Protein AF-A0A7C0U6H6-F1 (afdb_monomer_lite)

pLDDT: mean 88.51, std 12.29, range [36.25, 98.19]

Sequence (210 aa):
VDDDCLLIKGPEYARESPFLRAVMDRGGLKSYQAVFHVRRATKGTVSFANTHPFVREMWGMSWAFVHHGNVDWPTESLRGPFQPVGETDTERVFCWILNGLWRIFGDRAPPWKDITVQVWELVRCLWRESKKLNFVLCSPSLLLAFYGGHESMFYCHWVFEGASALLISSTPLLLTSQWAPFRPGELKIVMRGAIQGNLWSTSCQRGHLE

Structure (mmCIF, N/CA/C/O backbone):
data_AF-A0A7C0U6H6-F1
#
_entry.id   AF-A0A7C0U6H6-F1
#
loop_
_atom_site.group_PDB
_atom_site.id
_atom_site.type_symbol
_atom_site.label_atom_id
_atom_site.label_alt_id
_atom_site.label_comp_id
_atom_site.label_asym_id
_atom_site.label_entity_id
_atom_site.label_seq_id
_atom_site.pdbx_PDB_ins_code
_atom_site.Cartn_x
_atom_site.Cartn_y
_atom_site.Cartn_z
_atom_site.occupancy
_atom_site.B_iso_or_equiv
_atom_site.auth_seq_id
_atom_site.auth_comp_id
_atom_site.auth_asym_id
_atom_site.auth_atom_id
_atom_site.pdbx_PDB_model_num
ATOM 1 N N . VAL A 1 1 ? -14.642 -12.907 9.358 1.00 55.47 1 VAL A N 1
ATOM 2 C CA . VAL A 1 1 ? -14.176 -12.050 8.246 1.00 55.47 1 VAL A CA 1
ATOM 3 C C . VAL A 1 1 ? -12.970 -12.764 7.682 1.00 55.47 1 VAL A C 1
ATOM 5 O O . VAL A 1 1 ? -12.231 -13.320 8.480 1.00 55.47 1 VAL A O 1
ATOM 8 N N . ASP A 1 2 ? -12.883 -12.896 6.365 1.00 66.62 2 ASP A N 1
ATOM 9 C CA . ASP A 1 2 ? -11.719 -13.499 5.716 1.00 66.62 2 ASP A CA 1
ATOM 10 C C . ASP A 1 2 ? -10.558 -12.496 5.797 1.00 66.62 2 ASP A C 1
ATOM 12 O O . ASP A 1 2 ? -10.752 -11.326 5.459 1.00 66.62 2 ASP A O 1
ATOM 16 N N . ASP A 1 3 ? -9.413 -12.931 6.321 1.00 76.50 3 ASP A N 1
ATOM 17 C CA . ASP A 1 3 ? -8.207 -12.105 6.480 1.00 76.50 3 ASP A CA 1
ATOM 18 C C . ASP A 1 3 ? -7.259 -12.238 5.273 1.00 76.50 3 ASP A C 1
ATOM 20 O O . ASP A 1 3 ? -6.143 -11.702 5.277 1.00 76.50 3 ASP A O 1
ATOM 24 N N . ASP A 1 4 ? -7.701 -12.945 4.230 1.00 84.75 4 ASP A N 1
ATOM 25 C CA . ASP A 1 4 ? -6.960 -13.100 2.991 1.00 84.75 4 ASP A CA 1
ATOM 26 C C . ASP A 1 4 ? -7.301 -12.020 1.944 1.00 84.75 4 ASP A C 1
ATOM 28 O O . ASP A 1 4 ? -8.277 -11.268 2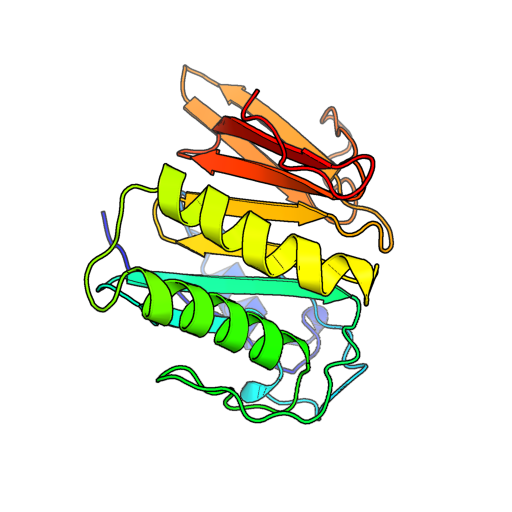.039 1.00 84.75 4 ASP A O 1
ATOM 32 N N . CYS A 1 5 ? -6.450 -11.909 0.925 1.00 90.81 5 CYS A N 1
ATOM 33 C CA . CYS A 1 5 ? -6.520 -10.896 -0.115 1.00 90.81 5 CYS A CA 1
ATOM 34 C C . CYS A 1 5 ? -6.759 -11.536 -1.485 1.00 90.81 5 CYS A C 1
ATOM 36 O O . CYS A 1 5 ? -5.918 -12.261 -2.016 1.00 90.81 5 CYS A O 1
ATOM 38 N N . LEU A 1 6 ? -7.878 -11.182 -2.121 1.00 91.94 6 LEU A N 1
ATOM 39 C CA . LEU A 1 6 ? -8.091 -11.495 -3.531 1.00 91.94 6 LEU A CA 1
ATOM 40 C C . LEU A 1 6 ? -7.182 -10.617 -4.407 1.00 91.94 6 LEU A C 1
ATOM 42 O O . LEU A 1 6 ? -7.467 -9.439 -4.632 1.00 91.94 6 LEU A O 1
ATOM 46 N N . LEU A 1 7 ? -6.110 -11.205 -4.941 1.00 93.31 7 LEU A N 1
ATOM 47 C CA . LEU A 1 7 ? -5.199 -10.541 -5.871 1.00 93.31 7 LEU A CA 1
ATOM 48 C C . LEU A 1 7 ? -5.615 -10.775 -7.328 1.00 93.31 7 LEU A C 1
ATOM 50 O O . LEU A 1 7 ? -5.522 -11.884 -7.849 1.00 93.31 7 LEU A O 1
ATOM 54 N N . ILE A 1 8 ? -5.996 -9.696 -8.011 1.00 92.25 8 ILE A N 1
ATOM 55 C CA . ILE A 1 8 ? -6.285 -9.677 -9.449 1.00 92.25 8 ILE A CA 1
ATOM 56 C C . ILE A 1 8 ? -5.302 -8.708 -10.102 1.00 92.25 8 ILE A C 1
ATOM 58 O O . ILE A 1 8 ? -5.317 -7.515 -9.804 1.00 92.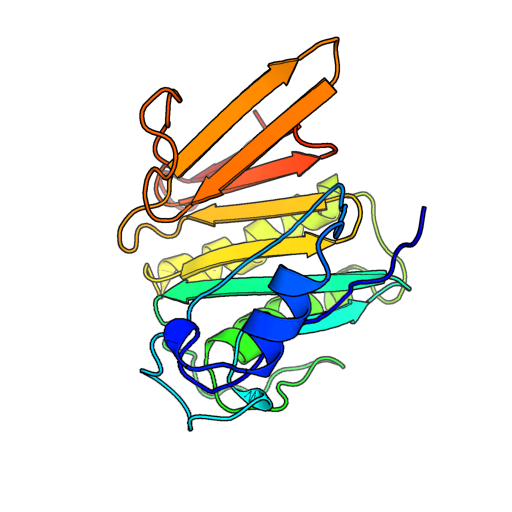25 8 ILE A O 1
ATOM 62 N N . LYS A 1 9 ? -4.433 -9.212 -10.982 1.00 93.06 9 LYS A N 1
ATOM 63 C CA . LYS A 1 9 ? -3.486 -8.385 -11.739 1.00 93.06 9 LYS A CA 1
ATOM 64 C C . LYS A 1 9 ? -3.131 -9.012 -13.081 1.00 93.06 9 LYS A C 1
ATOM 66 O O . LYS A 1 9 ? -3.180 -10.230 -13.214 1.00 93.06 9 LYS A O 1
ATOM 71 N N . GLY A 1 10 ? -2.724 -8.177 -14.030 1.00 92.75 10 GLY A N 1
ATOM 72 C CA . GLY A 1 10 ? -2.255 -8.574 -15.357 1.00 92.75 10 GLY A CA 1
ATOM 73 C C . GLY A 1 10 ? -1.317 -7.505 -15.929 1.00 92.75 10 GLY A C 1
ATOM 74 O O . GLY A 1 10 ? -1.532 -6.322 -15.652 1.00 92.75 10 GLY A O 1
ATOM 75 N N . PRO A 1 11 ? -0.238 -7.885 -16.637 1.00 92.81 11 PRO A N 1
ATOM 76 C CA . PRO A 1 11 ? 0.728 -6.937 -17.194 1.00 92.81 11 PRO A CA 1
ATOM 77 C C . PRO A 1 11 ? 0.224 -6.192 -18.440 1.00 92.81 11 PRO A C 1
ATOM 79 O O . PRO A 1 11 ? 0.863 -5.234 -18.876 1.00 92.81 11 PRO A O 1
ATOM 82 N N . GLU A 1 12 ? -0.879 -6.642 -19.034 1.00 93.12 12 GLU A N 1
ATOM 83 C CA . GLU A 1 12 ? -1.501 -6.033 -20.201 1.00 93.12 12 GLU A CA 1
ATOM 84 C C . GLU A 1 12 ? -2.169 -4.682 -19.890 1.00 93.12 12 GLU A C 1
ATOM 86 O O . GLU A 1 12 ? -2.449 -4.329 -18.741 1.00 93.12 12 GLU A O 1
ATOM 91 N N . TYR A 1 13 ? -2.468 -3.905 -20.933 1.00 92.38 13 TYR A N 1
ATOM 92 C CA . TYR A 1 13 ? -3.243 -2.680 -20.768 1.00 92.38 13 TYR A CA 1
ATOM 93 C C . TYR A 1 13 ? -4.646 -2.998 -20.247 1.00 92.38 13 TYR A C 1
ATOM 95 O O . TYR A 1 13 ? -5.363 -3.806 -20.831 1.00 92.38 13 TYR A O 1
ATOM 103 N N . ALA A 1 14 ? -5.085 -2.289 -19.203 1.00 91.81 14 ALA A N 1
ATOM 104 C CA . ALA A 1 14 ? -6.390 -2.515 -18.576 1.00 91.81 14 ALA A CA 1
ATOM 105 C C . ALA A 1 14 ? -7.561 -2.488 -19.580 1.00 91.81 14 ALA A C 1
ATOM 107 O O . ALA A 1 14 ? -8.457 -3.322 -19.505 1.00 91.81 14 ALA A O 1
ATOM 108 N N . ARG A 1 15 ? -7.527 -1.574 -20.563 1.00 92.50 15 ARG A N 1
ATOM 109 C CA . ARG A 1 15 ? -8.572 -1.441 -21.597 1.00 92.50 15 ARG A CA 1
ATOM 110 C C . ARG A 1 15 ? -8.630 -2.623 -22.580 1.00 92.50 15 ARG A C 1
ATOM 112 O O . ARG A 1 15 ? -9.621 -2.777 -23.282 1.00 92.50 15 ARG A O 1
ATOM 119 N N . GLU A 1 16 ? -7.560 -3.411 -22.656 1.00 93.69 16 GLU A N 1
ATOM 120 C CA . GLU A 1 16 ? -7.394 -4.540 -23.581 1.00 93.69 16 GLU A CA 1
ATOM 121 C C . GLU A 1 16 ? -7.405 -5.880 -22.833 1.00 93.69 16 GLU A C 1
ATOM 123 O O . GLU A 1 16 ? -7.308 -6.924 -23.466 1.00 93.69 16 GLU A O 1
ATOM 128 N N . SER A 1 17 ? -7.541 -5.872 -21.500 1.00 93.69 17 SER A N 1
ATOM 129 C CA . SER A 1 17 ? -7.493 -7.079 -20.675 1.00 93.69 17 SER A CA 1
ATOM 130 C C . SER A 1 17 ? -8.812 -7.858 -20.748 1.00 93.69 17 SER A C 1
ATOM 132 O O . SER A 1 17 ? -9.816 -7.427 -20.164 1.00 93.69 17 SER A O 1
ATOM 134 N N . PRO A 1 18 ? -8.844 -9.037 -21.403 1.00 92.69 18 PRO A N 1
ATOM 135 C CA . PRO A 1 18 ? -10.033 -9.883 -21.391 1.00 92.69 18 PRO A CA 1
ATOM 136 C C . PRO A 1 18 ? -10.313 -10.433 -19.987 1.00 92.69 18 PRO A C 1
ATOM 138 O O . PRO A 1 18 ? -11.471 -10.630 -19.627 1.00 92.69 18 PRO A O 1
ATOM 141 N N . PHE A 1 19 ? -9.270 -10.640 -19.176 1.00 91.12 19 PHE A N 1
ATOM 142 C CA . PHE A 1 19 ? -9.405 -11.120 -17.805 1.00 91.12 19 PHE A CA 1
ATOM 143 C C . PHE A 1 19 ? -10.062 -10.071 -16.904 1.00 91.12 19 PHE A C 1
ATOM 145 O O . PHE A 1 19 ? -11.050 -10.378 -16.238 1.00 91.12 19 PHE A O 1
ATOM 152 N N . LEU A 1 20 ? -9.583 -8.820 -16.935 1.00 91.62 20 LEU A N 1
ATOM 153 C CA . LEU A 1 20 ? -10.220 -7.729 -16.196 1.00 91.62 20 LEU A CA 1
ATOM 154 C C . LEU A 1 20 ? -11.670 -7.539 -16.647 1.00 91.62 20 LEU A C 1
ATOM 156 O O . LEU A 1 20 ? -12.550 -7.393 -15.804 1.00 91.62 20 LEU A O 1
ATOM 160 N N . ARG A 1 21 ? -11.935 -7.597 -17.959 1.00 92.50 21 ARG A N 1
ATOM 161 C CA . ARG A 1 21 ? -13.301 -7.524 -18.487 1.00 92.50 21 ARG A CA 1
ATOM 162 C C . ARG A 1 21 ? -14.192 -8.624 -17.911 1.00 92.50 21 ARG A C 1
ATOM 164 O O . ARG A 1 21 ? -15.254 -8.311 -17.392 1.00 92.50 21 ARG A O 1
ATOM 171 N N . ALA A 1 22 ? -13.737 -9.876 -17.911 1.00 92.12 22 ALA A N 1
ATOM 172 C CA . ALA A 1 22 ? -14.494 -10.991 -17.341 1.00 92.12 22 ALA A CA 1
ATOM 173 C C . ALA A 1 22 ? -14.770 -10.815 -15.834 1.00 92.12 22 ALA A C 1
ATOM 175 O O . ALA A 1 22 ? -15.867 -11.117 -15.363 1.00 92.12 22 ALA A O 1
ATOM 176 N N . VAL A 1 23 ? -13.797 -10.296 -15.075 1.00 90.50 23 VAL A N 1
ATOM 177 C CA . VAL A 1 23 ? -13.965 -9.977 -13.647 1.00 90.50 23 VAL A CA 1
ATOM 178 C C . VAL A 1 23 ? -15.033 -8.899 -13.443 1.00 90.50 23 VAL A C 1
ATOM 180 O O . VAL A 1 23 ? -15.878 -9.039 -12.559 1.00 90.50 23 VAL A O 1
ATOM 183 N N . MET A 1 24 ? -15.008 -7.842 -14.258 1.00 88.75 24 MET A N 1
ATOM 184 C CA . MET A 1 24 ? -15.984 -6.751 -14.191 1.00 88.75 24 MET A CA 1
ATOM 185 C C . MET A 1 24 ? -17.385 -7.213 -14.613 1.00 88.75 24 MET A C 1
ATOM 187 O O . MET A 1 24 ? -18.355 -6.889 -13.931 1.00 88.75 24 MET A O 1
ATOM 191 N N . ASP A 1 25 ? -17.482 -8.019 -15.674 1.00 90.50 25 ASP A N 1
ATOM 192 C CA . ASP A 1 25 ? -18.743 -8.546 -16.214 1.00 90.50 25 ASP A CA 1
ATOM 193 C C . ASP A 1 25 ? -19.433 -9.511 -15.238 1.00 90.50 25 ASP A C 1
ATOM 195 O O . ASP A 1 25 ? -20.661 -9.537 -15.155 1.00 90.50 25 ASP A O 1
ATOM 199 N N . ARG A 1 26 ? -18.663 -10.271 -14.442 1.00 86.69 26 ARG A N 1
ATOM 200 C CA . ARG A 1 26 ? -19.217 -11.103 -13.358 1.00 86.69 26 ARG A CA 1
ATOM 201 C C . ARG A 1 26 ? -19.986 -10.265 -12.327 1.00 86.69 26 ARG A C 1
ATOM 203 O O . ARG A 1 26 ? -20.943 -10.763 -11.734 1.00 86.69 26 ARG A O 1
ATOM 210 N N . GLY A 1 27 ? -19.562 -9.020 -12.100 1.00 78.38 27 GLY A N 1
ATOM 211 C CA . GLY A 1 27 ? -20.107 -8.137 -11.074 1.00 78.38 27 GLY A CA 1
ATOM 212 C C . GLY A 1 27 ? -19.920 -8.660 -9.641 1.00 78.38 27 GLY A C 1
ATOM 213 O O . GLY A 1 27 ? -19.408 -9.750 -9.387 1.00 78.38 27 GLY A O 1
ATOM 214 N N . GLY A 1 28 ? -20.339 -7.853 -8.662 1.00 79.81 28 GLY A N 1
ATOM 215 C CA . GLY A 1 28 ? -20.561 -8.331 -7.292 1.00 79.81 28 GLY A CA 1
ATOM 216 C C . GLY A 1 28 ? -19.324 -8.557 -6.416 1.00 79.81 28 GLY A C 1
ATOM 217 O O . GLY A 1 28 ? -19.466 -9.141 -5.342 1.00 79.81 28 GLY A O 1
ATOM 218 N N . LEU A 1 29 ? -18.135 -8.082 -6.803 1.00 86.38 29 LEU A N 1
ATOM 219 C CA . LEU A 1 29 ? -17.002 -8.034 -5.874 1.00 86.38 29 LEU A CA 1
ATOM 220 C C . LEU A 1 29 ? -17.289 -7.010 -4.772 1.00 86.38 29 LEU A C 1
ATOM 222 O O . LEU A 1 29 ? -17.424 -5.815 -5.032 1.00 86.38 29 LEU A O 1
ATOM 226 N N . LYS A 1 30 ? -17.394 -7.492 -3.535 1.00 87.81 30 LYS A N 1
ATOM 227 C CA . LYS A 1 30 ? -17.576 -6.668 -2.341 1.00 87.81 30 LYS A CA 1
ATOM 228 C C . LYS A 1 30 ? -16.365 -6.848 -1.445 1.00 87.81 30 LYS A C 1
ATOM 230 O O . LYS A 1 30 ? -15.967 -7.974 -1.169 1.00 87.81 30 LYS A O 1
ATOM 235 N N . SER A 1 31 ? -15.809 -5.739 -0.984 1.00 89.56 31 SER A N 1
ATOM 236 C CA . SER A 1 31 ? -14.740 -5.732 0.006 1.00 89.56 31 SER A CA 1
ATOM 237 C C . SER A 1 31 ? -14.888 -4.512 0.904 1.00 89.56 31 SER A C 1
ATOM 239 O O . SER A 1 31 ? -15.356 -3.466 0.455 1.00 89.56 31 SER A O 1
ATOM 241 N N . TYR A 1 32 ? -14.466 -4.637 2.162 1.00 90.44 32 TYR A N 1
ATOM 242 C CA . TYR A 1 32 ? -14.325 -3.494 3.067 1.00 90.44 32 TYR A CA 1
ATOM 243 C C . TYR A 1 32 ? -13.116 -2.620 2.714 1.00 90.44 32 TYR A C 1
ATOM 245 O O . TYR A 1 32 ? -13.066 -1.453 3.097 1.00 90.44 32 TYR A O 1
ATOM 253 N N . GLN A 1 33 ? -12.145 -3.179 1.989 1.00 92.19 33 GLN A N 1
ATOM 254 C CA . GLN A 1 33 ? -10.935 -2.489 1.568 1.00 92.19 33 GLN A CA 1
ATOM 255 C C . GLN A 1 33 ? -10.513 -2.989 0.183 1.00 92.19 33 GLN A C 1
ATOM 257 O O . GLN A 1 33 ? -10.394 -4.191 -0.051 1.00 92.19 33 GLN A O 1
ATOM 262 N N . ALA A 1 34 ? -10.306 -2.067 -0.752 1.00 93.00 34 ALA A N 1
ATOM 263 C CA . ALA A 1 34 ? -9.874 -2.389 -2.104 1.00 93.00 34 ALA A CA 1
ATOM 264 C C . ALA A 1 34 ? -8.801 -1.398 -2.548 1.00 93.00 34 ALA A C 1
ATOM 266 O O . ALA A 1 34 ? -8.905 -0.198 -2.289 1.00 93.00 34 ALA A O 1
ATOM 267 N N . VAL A 1 35 ? -7.775 -1.913 -3.221 1.00 93.62 35 VAL A N 1
ATOM 268 C CA . VAL A 1 35 ? -6.662 -1.123 -3.740 1.00 93.62 35 VAL A CA 1
ATOM 269 C C . VAL A 1 35 ? -6.494 -1.444 -5.217 1.00 93.62 35 VAL A C 1
ATOM 271 O O . VAL A 1 35 ? -6.422 -2.608 -5.605 1.00 93.62 35 VAL A O 1
ATOM 274 N N . PHE A 1 36 ? -6.419 -0.400 -6.038 1.00 92.44 36 PHE A N 1
ATOM 275 C CA . PHE A 1 36 ? -6.283 -0.503 -7.486 1.00 92.44 36 PHE A CA 1
ATOM 276 C C . PHE A 1 36 ? -5.065 0.286 -7.943 1.00 92.44 36 PHE A C 1
ATOM 278 O O . PHE A 1 36 ? -4.764 1.349 -7.401 1.00 92.44 36 PHE A O 1
ATOM 285 N N . HIS A 1 37 ? -4.373 -0.217 -8.962 1.00 93.44 37 HIS A N 1
ATOM 286 C CA . HIS A 1 37 ? -3.234 0.479 -9.538 1.00 93.44 37 HIS A CA 1
ATOM 287 C C . HIS A 1 37 ? -3.120 0.193 -11.033 1.00 93.44 37 HIS A C 1
ATOM 289 O O . HIS A 1 37 ? -2.995 -0.958 -11.446 1.00 93.44 37 HIS A O 1
ATOM 295 N N . VAL A 1 38 ? -3.092 1.248 -11.846 1.00 90.75 38 VAL A N 1
ATOM 296 C CA . VAL A 1 38 ? -2.778 1.152 -13.276 1.00 90.75 38 VAL A CA 1
ATOM 297 C C . VAL A 1 38 ? -1.309 1.518 -13.451 1.00 90.75 38 VAL A C 1
ATOM 299 O O . VAL A 1 38 ? -0.908 2.660 -13.247 1.00 90.75 38 VAL A O 1
ATOM 302 N N . ARG A 1 39 ? -0.475 0.526 -13.773 1.00 84.69 39 ARG A N 1
ATOM 303 C CA . ARG A 1 39 ? 0.980 0.706 -13.855 1.00 84.69 39 ARG A CA 1
ATOM 304 C C . ARG A 1 39 ? 1.391 1.394 -15.158 1.00 84.69 39 ARG A C 1
ATOM 306 O O . ARG A 1 39 ? 1.035 0.946 -16.242 1.00 84.69 39 ARG A O 1
ATOM 313 N N . ARG A 1 40 ? 2.275 2.391 -15.047 1.00 82.06 40 ARG A N 1
ATOM 314 C CA . ARG A 1 40 ? 3.133 2.862 -16.145 1.00 82.06 40 ARG A CA 1
ATOM 315 C C . ARG A 1 40 ? 4.504 2.192 -16.004 1.00 82.06 40 ARG A C 1
ATOM 317 O O . ARG A 1 40 ? 5.211 2.451 -15.037 1.00 82.06 40 ARG A O 1
ATOM 324 N N . ALA A 1 41 ? 4.856 1.279 -16.909 1.00 76.50 41 ALA A N 1
ATOM 325 C CA . ALA A 1 41 ? 6.048 0.430 -16.791 1.00 76.50 41 ALA A CA 1
ATOM 326 C C . ALA A 1 41 ? 7.363 1.192 -17.078 1.00 76.50 41 ALA A C 1
ATOM 328 O O . ALA A 1 41 ? 7.960 1.040 -18.137 1.00 76.50 41 ALA A O 1
ATOM 329 N N . THR A 1 42 ? 7.803 2.040 -16.143 1.00 75.25 42 THR A N 1
ATOM 330 C CA . THR A 1 42 ? 9.041 2.841 -16.255 1.00 75.25 42 THR A CA 1
ATOM 331 C C . THR A 1 42 ? 10.302 2.096 -15.805 1.00 75.25 42 THR A C 1
ATOM 333 O O . THR A 1 42 ? 11.373 2.340 -16.351 1.00 75.25 42 THR A O 1
ATOM 336 N N . LYS A 1 43 ? 10.188 1.185 -14.829 1.00 76.19 43 LYS A N 1
ATOM 337 C CA . LYS A 1 43 ? 11.257 0.291 -14.344 1.00 76.19 43 LYS A CA 1
ATOM 338 C C . LYS A 1 43 ? 10.796 -1.169 -14.404 1.00 76.19 43 LYS A C 1
ATOM 340 O O . LYS A 1 43 ? 9.659 -1.454 -14.022 1.00 76.19 43 LYS A O 1
ATOM 345 N N . GLY A 1 44 ? 11.688 -2.072 -14.823 1.00 78.62 44 GLY A N 1
ATOM 346 C CA . GLY A 1 44 ? 11.448 -3.518 -14.943 1.00 78.62 44 GLY A CA 1
ATOM 347 C C . GLY A 1 44 ? 10.620 -3.912 -16.171 1.00 78.62 44 GLY A C 1
ATOM 348 O O . GLY A 1 44 ? 9.847 -3.114 -16.707 1.00 78.62 44 GLY A O 1
ATOM 349 N N . THR A 1 45 ? 10.752 -5.167 -16.602 1.00 87.50 45 THR A N 1
ATOM 350 C CA . THR A 1 45 ? 9.998 -5.708 -17.748 1.00 87.50 45 THR A CA 1
ATOM 351 C C . THR A 1 45 ? 8.476 -5.697 -17.521 1.00 87.50 45 THR A C 1
ATOM 353 O O . THR A 1 45 ? 7.976 -5.614 -16.389 1.00 87.50 45 THR A O 1
ATOM 356 N N . VAL A 1 46 ? 7.706 -5.762 -18.609 1.00 90.81 46 VAL A N 1
ATOM 357 C CA . VAL A 1 46 ? 6.247 -5.940 -18.561 1.00 90.81 46 VAL A CA 1
ATOM 358 C C . VAL A 1 46 ? 5.961 -7.405 -18.225 1.00 90.81 46 VAL A C 1
ATOM 360 O O . VAL A 1 46 ? 6.096 -8.284 -19.067 1.00 90.81 46 VAL A O 1
ATOM 363 N N . SER A 1 47 ? 5.634 -7.678 -16.961 1.00 93.25 47 SER A N 1
ATOM 364 C CA . SER A 1 47 ? 5.422 -9.031 -16.436 1.00 93.25 47 SER A CA 1
ATOM 365 C C . SER A 1 47 ? 4.515 -9.009 -15.202 1.00 93.25 47 SER A C 1
ATOM 367 O O . SER A 1 47 ? 4.370 -7.973 -14.545 1.00 93.25 47 SER A O 1
ATOM 369 N N . PHE A 1 48 ? 3.921 -10.151 -14.844 1.00 93.00 48 PHE A N 1
ATOM 370 C CA . PHE A 1 48 ? 3.126 -10.285 -13.613 1.00 93.00 48 PHE A CA 1
ATOM 371 C C . PHE A 1 48 ? 3.939 -9.958 -12.354 1.00 93.00 48 PHE A C 1
ATOM 373 O O . PHE A 1 48 ? 3.436 -9.293 -11.443 1.00 93.00 48 PHE A O 1
ATOM 380 N N . ALA A 1 49 ? 5.202 -10.395 -12.322 1.00 94.00 49 ALA A N 1
ATOM 381 C CA . ALA A 1 49 ? 6.125 -10.156 -11.217 1.00 94.00 49 ALA A CA 1
ATOM 382 C C . ALA A 1 49 ? 6.425 -8.667 -11.016 1.00 94.00 49 ALA A C 1
ATOM 384 O O . ALA A 1 49 ? 6.658 -8.251 -9.896 1.00 94.00 49 ALA A O 1
ATOM 385 N N . ASN A 1 50 ? 6.346 -7.852 -12.070 1.00 93.25 50 ASN A N 1
ATOM 386 C CA . ASN A 1 50 ? 6.579 -6.408 -12.002 1.00 93.25 50 ASN A CA 1
ATOM 387 C C . ASN A 1 50 ? 5.281 -5.585 -11.936 1.00 93.25 50 ASN A C 1
ATOM 389 O O . ASN A 1 50 ? 5.317 -4.360 -12.045 1.00 93.25 50 ASN A O 1
ATOM 393 N N . THR A 1 51 ? 4.121 -6.232 -11.804 1.00 93.31 51 THR A N 1
ATOM 394 C CA . THR A 1 51 ? 2.817 -5.563 -11.844 1.00 93.31 51 THR A CA 1
ATOM 395 C C . THR A 1 51 ? 2.195 -5.474 -10.456 1.00 93.31 51 THR A C 1
ATOM 397 O O . THR A 1 51 ? 2.069 -6.477 -9.753 1.00 93.31 51 THR A O 1
ATOM 400 N N . HIS A 1 52 ? 1.800 -4.254 -10.095 1.00 91.56 52 HIS A N 1
ATOM 401 C CA . HIS A 1 52 ? 1.042 -3.936 -8.891 1.00 91.56 52 HIS A CA 1
ATOM 402 C C . HIS A 1 52 ? -0.376 -4.526 -8.917 1.00 91.56 52 HIS A C 1
ATOM 404 O O . HIS A 1 52 ? -0.928 -4.697 -10.004 1.00 91.56 52 HIS A O 1
ATOM 410 N N . PRO A 1 53 ? -1.011 -4.724 -7.749 1.00 94.94 53 PRO A N 1
ATOM 411 C CA . PRO A 1 53 ? -0.434 -4.633 -6.404 1.00 94.94 53 PRO A CA 1
ATOM 412 C C . PRO A 1 53 ? 0.509 -5.804 -6.080 1.00 94.94 53 PRO A C 1
ATOM 414 O O . PRO A 1 53 ? 0.500 -6.849 -6.739 1.00 94.94 53 PRO A O 1
ATOM 417 N N . PHE A 1 54 ? 1.340 -5.615 -5.056 1.00 96.44 54 PHE A N 1
ATOM 418 C CA . PHE A 1 54 ? 2.157 -6.677 -4.468 1.00 96.44 54 PHE A CA 1
ATOM 419 C C . PHE A 1 54 ? 1.502 -7.180 -3.190 1.00 96.44 54 PHE A C 1
ATOM 421 O O . PHE A 1 54 ? 1.016 -6.368 -2.413 1.00 96.44 54 PHE A O 1
ATOM 428 N N . VAL A 1 55 ? 1.509 -8.497 -2.974 1.00 96.94 55 VAL A N 1
ATOM 429 C CA . VAL A 1 55 ? 0.970 -9.124 -1.760 1.00 96.94 55 VAL A CA 1
ATOM 430 C C . VAL A 1 55 ? 2.015 -10.052 -1.148 1.00 96.94 55 VAL A C 1
ATOM 432 O O . VAL A 1 55 ? 2.743 -10.738 -1.879 1.00 96.94 55 VAL A O 1
ATOM 435 N N . ARG A 1 56 ? 2.114 -10.047 0.182 1.00 96.62 56 ARG A N 1
ATOM 436 C CA . ARG A 1 56 ? 2.913 -10.984 0.982 1.00 96.62 56 ARG A CA 1
ATOM 437 C C . ARG A 1 56 ? 2.166 -11.328 2.262 1.00 96.62 56 ARG A C 1
ATOM 439 O O . ARG A 1 56 ? 1.527 -10.464 2.851 1.00 96.62 56 ARG A O 1
ATOM 446 N N . GLU A 1 57 ? 2.281 -12.574 2.690 1.00 96.12 57 GLU A N 1
ATOM 447 C CA . GLU A 1 57 ? 1.814 -12.993 4.007 1.00 96.12 57 GLU A CA 1
ATOM 448 C C . GLU A 1 57 ? 2.827 -12.540 5.066 1.00 96.12 57 GLU A C 1
ATOM 450 O O . GLU A 1 57 ? 4.032 -12.698 4.874 1.00 96.12 57 GLU A O 1
ATOM 455 N N . MET A 1 58 ? 2.346 -11.938 6.152 1.00 96.44 58 MET A N 1
ATOM 456 C CA . MET A 1 58 ? 3.128 -11.709 7.367 1.00 96.44 58 MET A CA 1
ATOM 457 C C . MET A 1 58 ? 2.192 -11.722 8.578 1.00 96.44 58 MET A C 1
ATOM 459 O O . MET A 1 58 ? 1.199 -10.993 8.598 1.00 96.44 58 MET A O 1
ATOM 463 N N . TRP A 1 59 ? 2.551 -12.491 9.609 1.00 96.06 59 TRP A N 1
ATOM 464 C CA . TRP A 1 59 ? 1.776 -12.671 10.848 1.00 96.06 59 TRP A CA 1
ATOM 465 C C . TRP A 1 59 ? 0.382 -13.287 10.646 1.00 96.06 59 TRP A C 1
ATOM 467 O O . TRP A 1 59 ? -0.567 -12.940 11.350 1.00 96.06 59 TRP A O 1
ATOM 477 N N . GLY A 1 60 ? 0.263 -14.209 9.694 1.00 93.81 60 GLY A N 1
ATOM 478 C CA . GLY A 1 60 ? -0.965 -14.926 9.369 1.00 93.81 60 GLY A CA 1
ATOM 479 C C . GLY A 1 60 ? -1.975 -14.105 8.570 1.00 93.81 60 GLY A C 1
ATOM 480 O O . GLY A 1 60 ? -3.140 -14.487 8.528 1.00 93.81 60 GLY A O 1
ATOM 481 N N . MET A 1 61 ? -1.568 -12.981 7.969 1.00 94.12 61 MET A N 1
ATOM 482 C CA . MET A 1 61 ? -2.459 -12.123 7.182 1.00 94.12 61 MET A CA 1
ATOM 483 C C . MET A 1 61 ? -1.790 -11.586 5.920 1.00 94.12 61 MET A C 1
ATOM 485 O O . MET A 1 61 ? -0.573 -11.378 5.867 1.00 94.12 61 MET A O 1
ATOM 489 N N . SER A 1 62 ? -2.615 -11.313 4.913 1.00 95.44 62 SER A N 1
ATOM 490 C CA . SER A 1 62 ? -2.168 -10.734 3.651 1.00 95.44 62 SER A CA 1
ATOM 491 C C . SER A 1 62 ? -1.905 -9.232 3.795 1.00 95.44 62 SER A C 1
ATOM 493 O O . SER A 1 62 ? -2.795 -8.450 4.127 1.00 95.44 62 SER A O 1
ATOM 495 N N . TRP A 1 63 ? -0.673 -8.820 3.500 1.00 97.31 63 TRP A N 1
ATOM 496 C CA . TRP A 1 63 ? -0.277 -7.423 3.341 1.00 97.31 63 TRP A CA 1
ATOM 497 C C . TRP A 1 63 ? -0.216 -7.085 1.862 1.00 97.31 63 TRP A C 1
ATOM 499 O O . TRP A 1 63 ? 0.468 -7.774 1.106 1.00 97.31 63 TRP A O 1
ATOM 509 N N . ALA A 1 64 ? -0.890 -6.016 1.454 1.00 97.12 64 ALA A N 1
ATOM 510 C CA . ALA A 1 64 ? -0.877 -5.508 0.093 1.00 97.12 64 ALA A CA 1
ATOM 511 C C . ALA A 1 64 ? -0.172 -4.149 0.012 1.00 97.12 64 ALA A C 1
ATOM 513 O O . ALA A 1 64 ? -0.250 -3.326 0.927 1.00 97.12 64 ALA A O 1
ATOM 514 N N . PHE A 1 65 ? 0.508 -3.908 -1.107 1.00 97.44 65 PHE A N 1
ATOM 515 C CA . PHE A 1 65 ? 1.255 -2.682 -1.349 1.00 97.44 65 PHE A CA 1
ATOM 516 C C . PHE A 1 65 ? 1.094 -2.183 -2.781 1.00 97.44 65 PHE A C 1
ATOM 518 O O . PHE A 1 65 ? 1.269 -2.930 -3.754 1.00 97.44 65 PHE A O 1
ATOM 525 N N . VAL A 1 66 ? 0.814 -0.888 -2.902 1.00 95.88 66 VAL A N 1
ATOM 526 C CA . VAL A 1 66 ? 0.912 -0.131 -4.153 1.00 95.88 66 VAL A CA 1
ATOM 527 C C . VAL A 1 66 ? 1.734 1.114 -3.927 1.00 95.88 66 VAL A C 1
ATOM 529 O O . VAL A 1 66 ? 1.626 1.745 -2.877 1.00 95.88 66 VAL A O 1
ATOM 532 N N . HIS A 1 67 ? 2.518 1.496 -4.925 1.00 93.25 67 HIS A N 1
ATOM 533 C CA . HIS A 1 67 ? 3.286 2.721 -4.857 1.00 93.25 67 HIS A CA 1
ATOM 534 C C . HIS A 1 67 ? 3.320 3.437 -6.200 1.00 93.25 67 HIS A C 1
ATOM 536 O O . HIS A 1 67 ? 3.406 2.828 -7.265 1.00 93.25 67 HIS A O 1
ATOM 542 N N . HIS A 1 68 ? 3.227 4.756 -6.104 1.00 90.62 68 HIS A N 1
ATOM 543 C CA . HIS A 1 68 ? 3.259 5.690 -7.202 1.00 90.62 68 HIS A CA 1
ATOM 544 C C . HIS A 1 68 ? 4.456 6.621 -7.020 1.00 90.62 68 HIS A C 1
ATOM 546 O O . HIS A 1 68 ? 4.489 7.473 -6.128 1.00 90.62 68 HIS A O 1
ATOM 552 N N . GLY A 1 69 ? 5.453 6.426 -7.872 1.00 88.81 69 GLY A N 1
ATOM 553 C CA . GLY A 1 69 ? 6.713 7.138 -7.808 1.00 88.81 69 GLY A CA 1
ATOM 554 C C . GLY A 1 69 ? 7.872 6.258 -8.222 1.00 88.81 69 GLY A C 1
ATOM 555 O O . GLY A 1 69 ? 7.704 5.288 -8.961 1.00 88.81 69 GLY A O 1
ATOM 556 N N . ASN A 1 70 ? 9.062 6.647 -7.792 1.00 86.38 70 ASN A N 1
ATOM 557 C CA . ASN A 1 70 ? 10.300 5.978 -8.14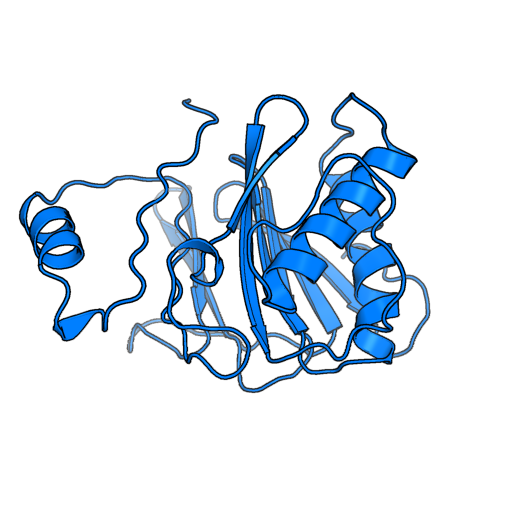1 1.00 86.38 70 ASN A CA 1
ATOM 558 C C . ASN A 1 70 ? 11.312 6.210 -7.019 1.00 86.38 70 ASN A C 1
ATOM 560 O O . ASN A 1 70 ? 11.589 7.351 -6.643 1.00 86.38 70 ASN A O 1
ATOM 564 N N . VAL A 1 71 ? 11.873 5.129 -6.499 1.00 83.62 71 VAL A N 1
ATOM 565 C CA . VAL A 1 71 ? 12.875 5.187 -5.442 1.00 83.62 71 VAL A CA 1
ATOM 566 C C . VAL A 1 71 ? 14.199 4.690 -5.998 1.00 83.62 71 VAL A C 1
ATOM 568 O O . VAL A 1 71 ? 14.319 3.555 -6.468 1.00 83.62 71 VAL A O 1
ATOM 571 N N . ASP A 1 72 ? 15.210 5.550 -5.933 1.00 76.56 72 ASP A N 1
ATOM 572 C CA . ASP A 1 72 ? 16.581 5.160 -6.225 1.00 76.56 72 ASP A CA 1
ATOM 573 C C . ASP A 1 72 ? 17.151 4.500 -4.972 1.00 76.56 72 ASP A C 1
ATOM 575 O O . ASP A 1 72 ? 17.544 5.153 -4.011 1.00 76.56 72 ASP A O 1
ATOM 579 N N . TRP A 1 73 ? 17.080 3.171 -4.955 1.00 71.19 73 TRP A N 1
ATOM 580 C CA . TRP A 1 73 ? 17.507 2.364 -3.823 1.00 71.19 73 TRP A CA 1
ATOM 581 C C . TRP A 1 73 ? 19.004 2.038 -3.935 1.00 71.19 73 TRP A C 1
ATOM 583 O O . TRP A 1 73 ? 19.412 1.510 -4.978 1.00 71.19 73 TRP A O 1
ATOM 593 N N . PRO A 1 74 ? 19.826 2.271 -2.894 1.00 57.12 74 PRO A N 1
ATOM 594 C CA . PRO A 1 74 ? 21.214 1.817 -2.897 1.00 57.12 74 PRO A CA 1
ATOM 595 C C . PRO A 1 74 ? 21.253 0.289 -3.002 1.00 57.12 74 PRO A C 1
ATOM 597 O O . PRO A 1 74 ? 20.458 -0.403 -2.383 1.00 57.12 74 PRO A O 1
ATOM 600 N N . THR A 1 75 ? 22.172 -0.267 -3.788 1.00 55.94 75 THR A N 1
ATOM 601 C CA . THR A 1 75 ? 22.266 -1.699 -4.157 1.00 55.94 75 THR A CA 1
ATOM 602 C C . THR A 1 75 ? 22.461 -2.700 -3.004 1.00 55.94 75 THR A C 1
ATOM 604 O O . THR A 1 75 ? 22.748 -3.869 -3.257 1.00 55.94 75 THR A O 1
ATOM 607 N N . GLU A 1 76 ? 22.295 -2.289 -1.749 1.00 63.75 76 GLU A N 1
ATOM 608 C CA . GLU A 1 76 ? 22.396 -3.153 -0.578 1.00 63.75 76 GLU A CA 1
ATOM 609 C C . GLU A 1 76 ? 21.387 -4.310 -0.609 1.00 63.75 76 GLU A C 1
ATOM 611 O O . GLU A 1 76 ? 20.264 -4.204 -1.116 1.00 63.75 76 GLU A O 1
ATOM 616 N N . SER A 1 77 ? 21.806 -5.444 -0.046 1.00 71.81 77 SER A N 1
ATOM 617 C CA . SER A 1 77 ? 20.985 -6.643 0.044 1.00 71.81 77 SER A CA 1
ATOM 618 C C . SER A 1 77 ? 19.865 -6.474 1.072 1.00 71.81 77 SER A C 1
ATOM 620 O O . SER A 1 77 ? 20.078 -6.040 2.206 1.00 71.81 77 SER A O 1
ATOM 622 N N . LEU A 1 78 ? 18.647 -6.865 0.687 1.00 86.12 78 LEU A N 1
ATOM 623 C CA . LEU A 1 78 ? 17.524 -6.946 1.615 1.00 86.12 78 LEU A CA 1
ATOM 624 C C . LEU A 1 78 ? 17.795 -8.040 2.650 1.00 86.12 78 LEU A C 1
ATOM 626 O O . LEU A 1 78 ? 17.908 -9.217 2.309 1.00 86.12 78 LEU A O 1
ATOM 630 N N . ARG A 1 79 ? 17.869 -7.653 3.927 1.00 89.31 79 ARG A N 1
ATOM 631 C CA . ARG A 1 79 ? 18.030 -8.587 5.047 1.00 89.31 79 ARG A CA 1
ATOM 632 C C . ARG A 1 79 ? 16.682 -8.921 5.675 1.00 89.31 79 ARG A C 1
ATOM 634 O O . ARG A 1 79 ? 16.094 -8.066 6.347 1.00 89.31 79 ARG A O 1
ATOM 641 N N . GLY A 1 80 ? 16.261 -10.169 5.509 1.00 92.81 80 GLY A N 1
ATOM 642 C CA . GLY A 1 80 ? 15.063 -10.745 6.114 1.00 92.81 80 GLY A CA 1
ATOM 643 C C . GLY A 1 80 ? 14.357 -11.727 5.170 1.00 92.81 80 GLY A C 1
ATOM 644 O O . GLY A 1 80 ? 14.851 -11.976 4.063 1.00 92.81 80 GLY A O 1
ATOM 645 N N . PRO A 1 81 ? 13.228 -12.303 5.609 1.00 95.44 81 PRO A N 1
ATOM 646 C CA . PRO A 1 81 ? 12.524 -13.349 4.869 1.00 95.44 81 PRO A CA 1
ATOM 647 C C . PRO A 1 81 ? 11.809 -12.835 3.610 1.00 95.44 81 PRO A C 1
ATOM 649 O O . PRO A 1 81 ? 11.537 -13.616 2.701 1.00 95.44 81 PRO A O 1
ATOM 652 N N . PHE A 1 82 ? 11.522 -11.534 3.516 1.00 96.56 82 PHE A N 1
ATOM 653 C CA . PHE A 1 82 ? 10.788 -10.971 2.384 1.00 96.56 82 PHE A CA 1
ATOM 654 C C . PHE A 1 82 ? 11.739 -10.556 1.266 1.00 96.56 82 PHE A C 1
ATOM 656 O O . PHE A 1 82 ? 12.585 -9.677 1.449 1.00 96.56 82 PHE A O 1
ATOM 663 N N . GLN A 1 83 ? 11.577 -11.172 0.096 1.00 95.75 83 GLN A N 1
ATOM 664 C CA . GLN A 1 83 ? 12.353 -10.876 -1.106 1.00 95.75 83 GLN A CA 1
ATOM 665 C C . GLN A 1 83 ? 11.420 -10.545 -2.286 1.00 95.75 83 GLN A C 1
ATOM 667 O O . GLN A 1 83 ? 10.307 -11.093 -2.375 1.00 95.75 83 GLN A O 1
ATOM 672 N N . PRO A 1 84 ? 11.838 -9.631 -3.182 1.00 94.69 84 PRO A N 1
ATOM 673 C CA . PRO A 1 84 ? 11.093 -9.340 -4.395 1.00 94.69 84 PRO A CA 1
ATOM 674 C C . PRO A 1 84 ? 11.140 -10.549 -5.332 1.00 94.69 84 PRO A C 1
ATOM 676 O O . PRO A 1 84 ? 12.136 -11.270 -5.377 1.00 94.69 84 PRO A O 1
ATOM 679 N N . VAL A 1 85 ? 10.053 -10.767 -6.069 1.00 95.38 85 VAL A N 1
ATOM 680 C CA . VAL A 1 85 ? 10.005 -11.767 -7.146 1.00 95.38 85 VAL A CA 1
ATOM 681 C C . VAL A 1 85 ? 10.423 -11.126 -8.470 1.00 95.38 85 VAL A C 1
ATOM 683 O O . VAL A 1 85 ? 11.084 -11.762 -9.285 1.00 95.38 85 VAL A O 1
ATOM 686 N N . GLY A 1 86 ? 10.020 -9.877 -8.692 1.00 91.44 86 GLY A N 1
ATOM 687 C CA . GLY A 1 86 ? 10.385 -9.064 -9.838 1.00 91.44 86 GLY A CA 1
ATOM 688 C C . GLY A 1 86 ? 11.583 -8.149 -9.578 1.00 91.44 86 GLY A C 1
ATOM 689 O O . GLY A 1 86 ? 12.399 -8.340 -8.680 1.00 91.44 86 GLY A O 1
ATOM 690 N N . GLU A 1 87 ? 11.672 -7.116 -10.407 1.00 90.44 87 GLU A N 1
ATOM 691 C CA . GLU A 1 87 ? 12.826 -6.221 -10.546 1.00 90.44 87 GLU A CA 1
ATOM 692 C C . GLU A 1 87 ? 12.477 -4.770 -10.192 1.00 90.44 87 GLU A C 1
ATOM 694 O O . GLU A 1 87 ? 13.326 -3.880 -10.257 1.00 90.44 87 GLU A O 1
ATOM 699 N N . THR A 1 88 ? 11.208 -4.496 -9.872 1.00 90.38 88 THR A N 1
ATOM 700 C CA . THR A 1 88 ? 10.767 -3.130 -9.577 1.00 90.38 88 THR A CA 1
ATOM 701 C C . THR A 1 88 ? 11.351 -2.637 -8.258 1.00 90.38 88 THR A C 1
ATOM 703 O O . THR A 1 88 ? 11.395 -3.356 -7.258 1.00 90.38 88 THR A O 1
ATOM 706 N N . ASP A 1 89 ? 11.726 -1.359 -8.237 1.00 89.00 89 ASP A N 1
ATOM 707 C CA . ASP A 1 89 ? 12.028 -0.631 -7.002 1.00 89.00 89 ASP A CA 1
ATOM 708 C C . ASP A 1 89 ? 10.874 -0.728 -6.000 1.00 89.00 89 ASP A C 1
ATOM 710 O O . ASP A 1 89 ? 11.081 -0.837 -4.796 1.00 89.00 89 ASP A O 1
ATOM 714 N N . THR A 1 90 ? 9.653 -0.766 -6.514 1.00 90.25 90 THR A N 1
ATOM 715 C CA . THR A 1 90 ? 8.454 -0.771 -5.705 1.00 90.25 90 THR A CA 1
ATOM 716 C C . THR A 1 90 ? 8.286 -2.053 -4.889 1.00 90.25 90 THR A C 1
ATOM 718 O O . THR A 1 90 ? 8.042 -1.981 -3.683 1.00 90.25 90 THR A O 1
ATOM 721 N N . GLU A 1 91 ? 8.461 -3.229 -5.500 1.00 93.88 91 GLU A N 1
ATOM 722 C CA . GLU A 1 91 ? 8.416 -4.492 -4.752 1.00 93.88 91 GLU A CA 1
ATOM 723 C C . GLU A 1 91 ? 9.567 -4.584 -3.742 1.00 93.88 91 GLU A C 1
ATOM 725 O O . GLU A 1 91 ? 9.401 -5.111 -2.639 1.00 93.88 91 GLU A O 1
ATOM 730 N N . ARG A 1 92 ? 10.730 -4.017 -4.088 1.00 92.94 92 ARG A N 1
ATOM 731 C CA . ARG A 1 92 ? 11.875 -3.932 -3.179 1.00 92.94 92 ARG A CA 1
ATOM 732 C C . ARG A 1 92 ? 11.572 -3.050 -1.961 1.00 92.94 92 ARG A C 1
ATOM 734 O O . ARG A 1 92 ? 11.870 -3.480 -0.848 1.00 92.94 92 ARG A O 1
ATOM 741 N N . VAL A 1 93 ? 10.934 -1.887 -2.136 1.00 93.00 93 VAL A N 1
ATOM 742 C CA . VAL A 1 93 ? 10.469 -1.039 -1.017 1.00 93.00 93 VAL A CA 1
ATOM 743 C C . VAL A 1 93 ? 9.469 -1.798 -0.148 1.00 93.00 93 VAL A C 1
ATOM 745 O O . VAL A 1 93 ? 9.592 -1.778 1.076 1.00 93.00 93 VAL A O 1
ATOM 748 N N . PHE A 1 94 ? 8.523 -2.518 -0.756 1.00 96.06 94 PHE A N 1
ATOM 749 C CA . PHE A 1 94 ? 7.556 -3.313 -0.002 1.00 96.06 94 PHE A CA 1
ATOM 750 C C . PHE A 1 94 ? 8.243 -4.359 0.886 1.00 96.06 94 PHE A C 1
ATOM 752 O O . PHE A 1 94 ? 8.023 -4.395 2.098 1.00 96.06 94 PHE A O 1
ATOM 759 N N . CYS A 1 95 ? 9.141 -5.158 0.304 1.00 96.00 95 CYS A N 1
ATOM 760 C CA . CYS A 1 95 ? 9.900 -6.167 1.042 1.00 96.00 95 CYS A CA 1
ATOM 761 C C . CYS A 1 95 ? 10.779 -5.539 2.130 1.00 96.00 95 CYS A C 1
ATOM 763 O O . CYS A 1 95 ? 10.922 -6.103 3.214 1.00 96.00 95 CYS A O 1
ATOM 765 N N . TRP A 1 96 ? 11.352 -4.361 1.876 1.00 95.00 96 TRP A N 1
ATOM 766 C CA . TRP A 1 96 ? 12.129 -3.631 2.871 1.00 95.00 96 TRP A CA 1
ATOM 767 C C . TRP A 1 96 ? 11.288 -3.199 4.078 1.00 95.00 96 TRP A C 1
ATOM 769 O O . TRP A 1 96 ? 11.724 -3.410 5.211 1.00 95.00 96 TRP A O 1
ATOM 779 N N . ILE A 1 97 ? 10.080 -2.663 3.855 1.00 96.06 97 ILE A N 1
ATOM 780 C CA . ILE A 1 97 ? 9.161 -2.283 4.939 1.00 96.06 97 ILE A CA 1
ATOM 781 C C . ILE A 1 97 ? 8.809 -3.513 5.785 1.00 96.06 97 ILE A C 1
ATOM 783 O O . ILE A 1 97 ? 8.960 -3.470 7.008 1.00 96.06 97 ILE A O 1
ATOM 787 N N . LEU A 1 98 ? 8.411 -4.623 5.152 1.00 97.56 98 LEU A N 1
ATOM 788 C CA . LEU A 1 98 ? 8.054 -5.853 5.870 1.00 97.56 98 LEU A CA 1
ATOM 789 C C . LEU A 1 98 ? 9.241 -6.437 6.646 1.00 97.56 98 LEU A C 1
ATOM 791 O O . LEU A 1 98 ? 9.104 -6.785 7.814 1.00 97.56 98 LEU A O 1
ATOM 795 N N . ASN A 1 99 ? 10.435 -6.469 6.046 1.00 96.62 99 ASN A N 1
ATOM 796 C CA . ASN A 1 99 ? 11.651 -6.904 6.738 1.00 96.62 99 ASN A CA 1
ATOM 797 C C . ASN A 1 99 ? 12.013 -5.978 7.910 1.00 96.62 99 ASN A C 1
ATOM 799 O O . ASN A 1 99 ? 12.555 -6.438 8.914 1.00 96.62 99 ASN A O 1
ATOM 803 N N . GLY A 1 100 ? 11.742 -4.675 7.791 1.00 95.44 100 GLY A N 1
ATOM 804 C CA . GLY A 1 100 ? 11.911 -3.708 8.873 1.00 95.44 100 GLY A CA 1
ATOM 805 C C . GLY A 1 100 ? 10.968 -3.977 10.044 1.00 95.44 100 GLY A C 1
ATOM 806 O O . GLY A 1 100 ? 11.419 -3.979 11.186 1.00 95.44 100 GLY A O 1
ATOM 807 N N . LEU A 1 101 ? 9.696 -4.267 9.763 1.00 97.06 101 LEU A N 1
ATOM 808 C CA . LEU A 1 101 ? 8.710 -4.661 10.774 1.00 97.06 101 LEU A CA 1
ATOM 809 C C . LEU A 1 101 ? 9.078 -5.994 11.436 1.00 97.06 101 LEU A C 1
ATOM 811 O O . LEU A 1 101 ? 9.155 -6.067 12.662 1.00 97.06 101 LEU A O 1
ATOM 815 N N . TRP A 1 102 ? 9.382 -7.019 10.640 1.00 97.25 102 TRP A N 1
ATOM 816 C CA . TRP A 1 102 ? 9.765 -8.342 11.135 1.00 97.25 102 TRP A CA 1
ATOM 817 C C . TRP A 1 102 ? 11.020 -8.299 12.013 1.00 97.25 102 TRP A C 1
ATOM 819 O O . TRP A 1 102 ? 11.078 -8.959 13.043 1.00 97.25 102 TRP A O 1
ATOM 829 N N . ARG A 1 103 ? 12.010 -7.463 11.685 1.00 96.44 103 ARG A N 1
ATOM 830 C CA . ARG A 1 103 ? 13.225 -7.325 12.505 1.00 96.44 103 ARG A CA 1
ATOM 831 C C . ARG A 1 103 ? 12.956 -6.767 13.904 1.00 96.44 103 ARG A C 1
ATOM 833 O O . ARG A 1 103 ? 13.710 -7.072 14.821 1.00 96.44 103 ARG A O 1
ATOM 840 N N . ILE A 1 104 ? 11.933 -5.926 14.049 1.00 96.69 104 ILE A N 1
ATOM 841 C CA . ILE A 1 104 ? 11.589 -5.284 15.323 1.00 96.69 104 ILE A CA 1
ATOM 842 C C . ILE A 1 104 ? 10.627 -6.151 16.139 1.00 96.69 104 ILE A C 1
ATOM 844 O O . ILE A 1 104 ? 10.809 -6.281 17.347 1.00 96.69 104 ILE A O 1
ATOM 848 N N . PHE A 1 105 ? 9.625 -6.750 15.495 1.00 97.50 105 PHE A N 1
ATOM 849 C CA . PHE A 1 105 ? 8.529 -7.440 16.187 1.00 97.50 105 PHE A CA 1
ATOM 850 C C . PHE A 1 105 ? 8.580 -8.973 16.083 1.00 97.50 105 PHE A C 1
ATOM 852 O O . PHE A 1 105 ? 7.836 -9.667 16.777 1.00 97.50 105 PHE A O 1
ATOM 859 N N . GLY A 1 106 ? 9.473 -9.518 15.256 1.00 96.31 106 GLY A N 1
ATOM 860 C CA . GLY A 1 106 ? 9.606 -10.953 15.025 1.00 96.31 106 GLY A CA 1
ATOM 861 C C . GLY A 1 106 ? 8.345 -11.555 14.410 1.00 96.31 106 GLY A C 1
ATOM 862 O O . GLY A 1 106 ? 7.718 -10.968 13.527 1.00 96.31 106 GLY A O 1
ATOM 863 N N . ASP A 1 107 ? 7.957 -12.728 14.906 1.00 94.69 107 ASP A N 1
ATOM 864 C CA . ASP A 1 107 ? 6.876 -13.539 14.333 1.00 94.69 107 ASP A CA 1
ATOM 865 C C . ASP A 1 107 ? 5.486 -13.221 14.912 1.00 94.69 107 ASP A C 1
ATOM 867 O O . ASP A 1 107 ? 4.513 -13.913 14.612 1.00 94.69 107 ASP A O 1
ATOM 871 N N . ARG A 1 108 ? 5.364 -12.187 15.755 1.00 94.00 108 ARG A N 1
ATOM 872 C CA . ARG A 1 108 ? 4.087 -11.785 16.361 1.00 94.00 108 ARG A CA 1
ATOM 873 C C . ARG A 1 108 ? 3.716 -10.369 15.950 1.00 94.00 108 ARG A C 1
ATOM 875 O O . ARG A 1 108 ? 4.493 -9.440 16.146 1.00 94.00 108 ARG A O 1
ATOM 882 N N . ALA A 1 109 ? 2.492 -10.208 15.454 1.00 95.00 109 ALA A N 1
ATOM 883 C CA . ALA A 1 109 ? 1.944 -8.892 15.165 1.00 95.00 109 ALA A CA 1
ATOM 884 C C . ALA A 1 109 ? 1.837 -8.058 16.457 1.00 95.00 109 ALA A C 1
ATOM 886 O O . ALA A 1 109 ? 1.179 -8.498 17.407 1.00 95.00 109 ALA A O 1
ATOM 887 N N . PRO A 1 110 ? 2.443 -6.861 16.514 1.00 96.69 110 PRO A N 1
ATOM 888 C CA . PRO A 1 110 ? 2.202 -5.920 17.596 1.00 96.69 110 PRO A CA 1
ATOM 889 C C . PRO A 1 110 ? 0.860 -5.190 17.370 1.00 96.69 110 PRO A C 1
ATOM 891 O O . PRO A 1 110 ? 0.243 -5.313 16.305 1.00 96.69 110 PRO A O 1
ATOM 894 N N . PRO A 1 111 ? 0.390 -4.387 18.338 1.00 96.12 111 PRO A N 1
ATOM 895 C CA . PRO A 1 111 ? -0.720 -3.464 18.125 1.00 96.12 111 PRO A CA 1
ATOM 896 C C . PRO A 1 111 ? -0.519 -2.575 16.891 1.00 96.12 111 PRO A C 1
ATOM 898 O O . PRO A 1 111 ? 0.589 -2.118 16.609 1.00 96.12 111 PRO A O 1
ATOM 901 N N . TRP A 1 112 ? -1.610 -2.247 16.188 1.00 94.81 112 TRP A N 1
ATOM 902 C CA . TRP A 1 112 ? -1.547 -1.443 14.960 1.00 94.81 112 TRP A CA 1
ATOM 903 C C . TRP A 1 112 ? -0.802 -0.118 15.157 1.00 94.81 112 TRP A C 1
ATOM 905 O O . TRP A 1 112 ? -0.062 0.291 14.271 1.00 94.81 112 TRP A O 1
ATOM 915 N N . LYS A 1 113 ? -0.935 0.517 16.329 1.00 95.25 113 LYS A N 1
ATOM 916 C CA . LYS A 1 113 ? -0.233 1.764 16.669 1.00 95.25 113 LYS A CA 1
ATOM 917 C C . LYS A 1 113 ? 1.284 1.612 16.542 1.00 95.25 113 LYS A C 1
ATOM 919 O O . LYS A 1 113 ? 1.918 2.448 15.903 1.00 95.25 113 LYS A O 1
ATOM 924 N N . ASP A 1 114 ? 1.843 0.517 17.043 1.00 96.69 114 ASP A N 1
ATOM 925 C CA . ASP A 1 114 ? 3.284 0.257 16.986 1.00 96.69 114 ASP A CA 1
ATOM 926 C C . ASP A 1 114 ? 3.741 -0.023 15.551 1.00 96.69 114 ASP A C 1
ATOM 928 O O . ASP A 1 114 ? 4.779 0.484 15.122 1.00 96.69 114 ASP A O 1
ATOM 932 N N . ILE A 1 115 ? 2.917 -0.734 14.767 1.00 97.00 115 ILE A N 1
ATOM 933 C CA . ILE A 1 115 ? 3.140 -0.901 13.323 1.00 97.00 115 ILE A CA 1
ATOM 934 C C . ILE A 1 115 ? 3.211 0.470 12.648 1.00 97.00 115 ILE A C 1
ATOM 936 O O . ILE A 1 115 ? 4.140 0.726 11.887 1.00 97.00 115 ILE A O 1
ATOM 940 N N . THR A 1 116 ? 2.257 1.368 12.922 1.00 96.75 116 THR A N 1
ATOM 941 C CA . THR A 1 116 ? 2.213 2.682 12.257 1.00 96.75 116 THR A CA 1
ATOM 942 C C . THR A 1 116 ? 3.423 3.539 12.576 1.00 96.75 116 THR A C 1
ATOM 944 O O . THR A 1 116 ? 3.992 4.137 11.663 1.00 96.75 116 THR A O 1
ATOM 947 N N . VAL A 1 117 ? 3.860 3.546 13.839 1.00 95.56 117 VAL A N 1
ATOM 948 C CA . VAL A 1 117 ? 5.061 4.268 14.261 1.00 95.56 117 VAL A CA 1
ATOM 949 C C . VAL A 1 117 ? 6.282 3.675 13.571 1.00 95.56 117 VAL A C 1
ATOM 951 O O . VAL A 1 117 ? 7.081 4.416 13.009 1.00 95.56 117 VAL A O 1
ATOM 954 N N . GLN A 1 118 ? 6.408 2.348 13.527 1.00 96.00 118 GLN A N 1
ATOM 955 C CA . GLN A 1 118 ? 7.564 1.715 12.902 1.00 96.00 118 GLN A CA 1
ATOM 956 C C . GLN A 1 118 ? 7.593 1.902 11.376 1.00 96.00 118 GLN A C 1
ATOM 958 O O . GLN A 1 118 ? 8.657 2.169 10.818 1.00 96.00 118 GLN A O 1
ATOM 963 N N . VAL A 1 119 ? 6.447 1.810 10.690 1.00 96.44 119 VAL A N 1
ATOM 964 C CA . VAL A 1 119 ? 6.349 2.117 9.250 1.00 96.44 119 VAL A CA 1
ATOM 965 C C . VAL A 1 119 ? 6.750 3.564 8.997 1.00 96.44 119 VAL A C 1
ATOM 967 O O . VAL A 1 119 ? 7.555 3.819 8.105 1.00 96.44 119 VAL A O 1
ATOM 970 N N . TRP A 1 120 ? 6.243 4.501 9.798 1.00 95.25 120 TRP A N 1
ATOM 971 C CA . TRP A 1 120 ? 6.619 5.908 9.713 1.00 95.25 120 TRP A CA 1
ATOM 972 C C . TRP A 1 120 ? 8.125 6.124 9.893 1.00 95.25 120 TRP A C 1
ATOM 974 O O . TRP A 1 120 ? 8.750 6.814 9.090 1.00 95.25 120 TRP A O 1
ATOM 984 N N . GLU A 1 121 ? 8.722 5.508 10.912 1.00 92.38 121 GLU A N 1
ATOM 985 C CA . GLU A 1 121 ? 10.152 5.599 11.216 1.00 92.38 121 GLU A CA 1
ATOM 986 C C . GLU A 1 121 ? 11.039 5.068 10.084 1.00 92.38 121 GLU A C 1
ATOM 988 O O . GLU A 1 121 ? 12.054 5.682 9.751 1.00 92.38 121 GLU A O 1
ATOM 993 N N . LEU A 1 122 ? 10.636 3.966 9.450 1.00 91.44 122 LEU A N 1
ATOM 994 C CA . LEU A 1 122 ? 11.310 3.432 8.268 1.00 91.44 122 LEU A CA 1
ATOM 995 C C . LEU A 1 122 ? 11.164 4.405 7.088 1.00 91.44 122 LEU A C 1
ATOM 997 O O . LEU A 1 122 ? 12.141 4.906 6.528 1.00 91.44 122 LEU A O 1
ATOM 1001 N N . VAL A 1 123 ? 9.925 4.721 6.731 1.00 90.75 123 VAL A N 1
ATOM 1002 C CA . VAL A 1 123 ? 9.587 5.459 5.511 1.00 90.75 123 VAL A CA 1
ATOM 1003 C C . VAL A 1 123 ? 10.107 6.888 5.534 1.00 90.75 123 VAL A C 1
ATOM 1005 O O . VAL A 1 123 ? 10.578 7.367 4.507 1.00 90.75 123 VAL A O 1
ATOM 1008 N N . ARG A 1 124 ? 10.086 7.572 6.682 1.00 88.69 124 ARG A N 1
ATOM 1009 C CA . ARG A 1 124 ? 10.593 8.947 6.778 1.00 88.69 124 ARG A CA 1
ATOM 1010 C C . ARG A 1 124 ? 12.087 9.035 6.474 1.00 88.69 124 ARG A C 1
ATOM 1012 O O . ARG A 1 124 ? 12.522 10.039 5.926 1.00 88.69 124 ARG A O 1
ATOM 1019 N N . CYS A 1 125 ? 12.870 8.007 6.810 1.00 83.12 125 CYS A N 1
ATOM 1020 C CA . CYS A 1 125 ? 14.293 7.959 6.477 1.00 83.12 125 CYS A CA 1
ATOM 1021 C C . CYS A 1 125 ? 14.478 7.818 4.965 1.00 83.12 125 CYS A C 1
ATOM 1023 O O . CYS A 1 125 ? 15.184 8.622 4.366 1.00 83.12 125 CYS A O 1
ATOM 1025 N N . LEU A 1 126 ? 13.751 6.886 4.347 1.00 84.38 126 LEU 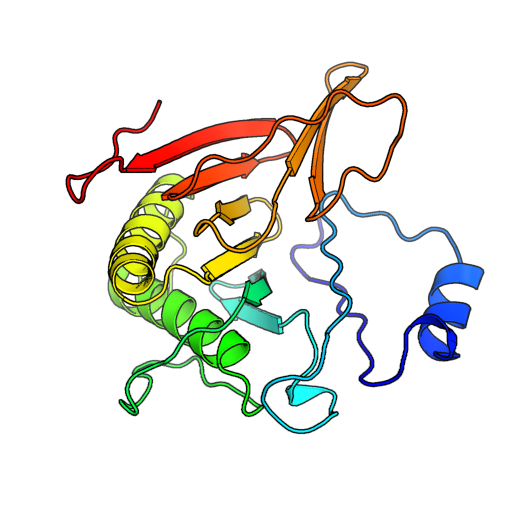A N 1
ATOM 1026 C CA . LEU A 1 126 ? 13.769 6.690 2.898 1.00 84.38 126 LEU A CA 1
ATOM 1027 C C . LEU A 1 126 ? 13.294 7.930 2.125 1.00 84.38 126 LEU A C 1
ATOM 1029 O O . LEU A 1 126 ? 13.873 8.320 1.114 1.00 84.38 126 LEU A O 1
ATOM 1033 N N . TRP A 1 127 ? 12.239 8.576 2.613 1.00 87.00 127 TRP A N 1
ATOM 1034 C CA . TRP A 1 127 ? 11.646 9.750 1.983 1.00 87.00 127 TRP A CA 1
ATOM 1035 C C . TRP A 1 127 ? 12.603 10.949 1.927 1.00 87.00 127 TRP A C 1
ATOM 1037 O O . TRP A 1 127 ? 12.557 11.740 0.983 1.00 87.00 127 TRP A O 1
ATOM 1047 N N . ARG A 1 128 ? 13.513 11.077 2.903 1.00 79.25 128 ARG A N 1
ATOM 1048 C CA . ARG A 1 128 ? 14.547 12.127 2.885 1.00 79.25 128 ARG A CA 1
ATOM 1049 C C . ARG A 1 128 ? 15.478 12.004 1.686 1.00 79.25 128 ARG A C 1
ATOM 1051 O O . ARG A 1 128 ? 16.006 13.019 1.240 1.00 79.25 128 ARG A O 1
ATOM 1058 N N . GLU A 1 129 ? 15.647 10.792 1.176 1.00 76.25 129 GLU A N 1
ATOM 1059 C CA . GLU A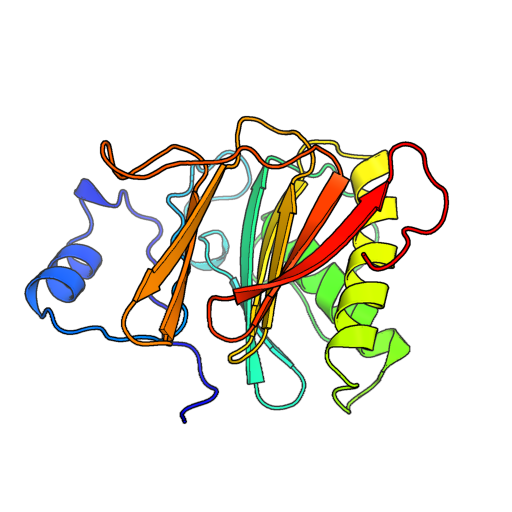 1 129 ? 16.484 10.491 0.019 1.00 76.25 129 GLU A CA 1
ATOM 1060 C C . GLU A 1 129 ? 15.667 10.503 -1.283 1.00 76.25 129 GLU A C 1
ATOM 1062 O O . GLU A 1 129 ? 16.149 11.002 -2.300 1.00 76.25 129 GLU A O 1
ATOM 1067 N N . SER A 1 130 ? 14.401 10.056 -1.252 1.00 73.94 130 SER A N 1
ATOM 1068 C CA . SER A 1 130 ? 13.485 10.105 -2.400 1.00 73.94 130 SER A CA 1
ATOM 1069 C C . SER A 1 130 ? 12.129 10.728 -2.062 1.00 73.94 130 SER A C 1
ATOM 1071 O O . SER A 1 130 ? 11.272 10.123 -1.419 1.00 73.94 130 SER A O 1
ATOM 1073 N N . LYS A 1 131 ? 11.867 11.911 -2.632 1.00 76.81 131 LYS A N 1
ATOM 1074 C CA . LYS A 1 131 ? 10.549 12.575 -2.580 1.00 76.81 131 LYS A CA 1
ATOM 1075 C C . LYS A 1 131 ? 9.485 11.903 -3.460 1.00 76.81 131 LYS A C 1
ATOM 1077 O O . LYS A 1 131 ? 8.351 12.365 -3.520 1.00 76.81 131 LYS A O 1
ATOM 1082 N N . LYS A 1 132 ? 9.830 10.829 -4.174 1.00 88.25 132 LYS A N 1
ATOM 1083 C CA . LYS A 1 132 ? 8.934 10.123 -5.099 1.00 88.25 132 LYS A CA 1
ATOM 1084 C C . LYS A 1 132 ? 8.426 8.822 -4.509 1.00 88.25 132 LYS A C 1
ATOM 1086 O O . LYS A 1 132 ? 8.593 7.770 -5.110 1.00 88.25 132 LYS A O 1
ATOM 1091 N N . LEU A 1 133 ? 7.820 8.931 -3.331 1.00 90.44 133 LEU A N 1
ATOM 1092 C CA . LEU A 1 133 ? 7.341 7.806 -2.541 1.00 90.44 133 LEU A CA 1
ATOM 1093 C C . LEU A 1 133 ? 5.900 8.066 -2.094 1.00 90.44 133 LEU A C 1
ATOM 1095 O O . LEU A 1 133 ? 5.668 8.477 -0.964 1.00 90.44 133 LEU A O 1
ATOM 1099 N N . ASN A 1 134 ? 4.924 7.851 -2.974 1.00 94.56 134 ASN A N 1
ATOM 1100 C CA . ASN A 1 134 ? 3.527 7.770 -2.549 1.00 94.56 134 ASN A CA 1
ATOM 1101 C C . ASN A 1 134 ? 3.140 6.305 -2.478 1.00 94.56 134 ASN A C 1
ATOM 1103 O O . ASN A 1 134 ? 3.345 5.588 -3.454 1.00 94.56 134 ASN A O 1
ATOM 1107 N N . PHE A 1 135 ? 2.564 5.842 -1.379 1.00 96.00 135 PHE A N 1
ATOM 1108 C CA . PHE A 1 135 ? 2.151 4.447 -1.298 1.00 96.00 135 PHE A CA 1
ATOM 1109 C C . PHE A 1 135 ? 0.898 4.248 -0.468 1.00 96.00 135 PHE A C 1
ATOM 1111 O O . PHE A 1 135 ? 0.546 5.065 0.384 1.00 96.00 135 PHE A O 1
ATOM 1118 N N . VAL A 1 136 ? 0.267 3.103 -0.702 1.00 97.75 136 VAL A N 1
ATOM 1119 C CA . VAL A 1 136 ? -0.710 2.515 0.205 1.00 97.75 136 VAL A CA 1
ATOM 1120 C C . VAL A 1 136 ? -0.190 1.141 0.610 1.00 97.75 136 VAL A C 1
ATOM 1122 O O . VAL A 1 136 ? 0.070 0.296 -0.246 1.00 97.75 136 VAL A O 1
ATOM 1125 N N . LEU A 1 137 ? -0.014 0.950 1.916 1.00 98.00 137 LEU A N 1
ATOM 1126 C CA . LEU A 1 137 ? 0.286 -0.324 2.558 1.00 98.00 137 LEU A CA 1
ATOM 1127 C C . LEU A 1 137 ? -0.944 -0.715 3.362 1.00 98.00 137 LEU A C 1
ATOM 1129 O O . LEU A 1 137 ? -1.405 0.074 4.189 1.00 98.00 137 LEU A O 1
ATOM 1133 N N . CYS A 1 138 ? -1.474 -1.909 3.149 1.00 95.94 138 CYS A N 1
ATOM 1134 C CA . CYS A 1 138 ? -2.669 -2.312 3.863 1.00 95.94 138 CYS A CA 1
ATOM 1135 C C . CYS A 1 138 ? -2.692 -3.792 4.235 1.00 95.94 138 CYS A C 1
ATOM 1137 O O . CYS A 1 138 ? -2.111 -4.636 3.561 1.00 95.94 138 CYS A O 1
ATOM 1139 N N . SER A 1 139 ? -3.365 -4.068 5.343 1.00 94.75 139 SER A N 1
ATOM 1140 C CA . SER A 1 139 ? -3.762 -5.385 5.828 1.00 94.75 139 SER A CA 1
ATOM 1141 C C . SER A 1 139 ? -5.286 -5.370 6.049 1.00 94.75 139 SER A C 1
ATOM 1143 O O . SER A 1 139 ? -5.898 -4.297 5.946 1.00 94.75 139 SER A O 1
ATOM 1145 N N . PRO A 1 140 ? -5.935 -6.502 6.383 1.00 92.38 140 PRO A N 1
ATOM 1146 C CA . PRO A 1 140 ? -7.400 -6.595 6.429 1.00 92.38 140 PRO A CA 1
ATOM 1147 C C . PRO A 1 140 ? -8.096 -5.507 7.262 1.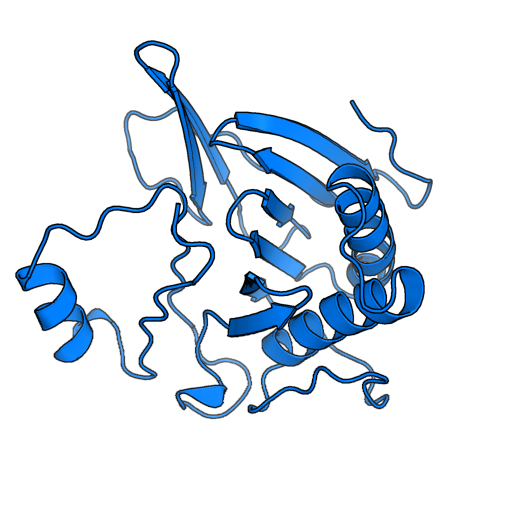00 92.38 140 PRO A C 1
ATOM 1149 O O . PRO A 1 140 ? -9.203 -5.080 6.939 1.00 92.38 140 PRO A O 1
ATOM 1152 N N . SER A 1 141 ? -7.445 -5.025 8.326 1.00 90.88 141 SER A N 1
ATOM 1153 C CA . SER A 1 141 ? -8.004 -3.992 9.209 1.00 90.88 141 SER A CA 1
ATOM 1154 C C . SER A 1 141 ? -7.332 -2.622 9.100 1.00 90.88 141 SER A C 1
ATOM 1156 O O . SER A 1 141 ? -7.987 -1.627 9.415 1.00 90.88 141 SER A O 1
ATOM 1158 N N . LEU A 1 142 ? -6.067 -2.559 8.669 1.00 95.94 142 LEU A N 1
ATOM 1159 C CA . LEU A 1 142 ? -5.235 -1.353 8.691 1.00 95.94 142 LEU A CA 1
ATOM 1160 C C . LEU A 1 142 ? -4.898 -0.902 7.273 1.00 95.94 142 LEU A C 1
ATOM 1162 O O . LEU A 1 142 ? -4.386 -1.682 6.480 1.00 95.94 142 LEU A O 1
ATOM 1166 N N . LEU A 1 143 ? -5.108 0.377 6.976 1.00 97.50 143 LEU A N 1
ATOM 1167 C CA . LEU A 1 143 ? -4.592 1.020 5.773 1.00 97.50 143 LEU A CA 1
ATOM 1168 C C . LEU A 1 143 ? -3.713 2.202 6.165 1.00 97.50 143 LEU A C 1
ATOM 1170 O O . LEU A 1 143 ? -4.122 3.087 6.917 1.00 97.50 143 LEU A O 1
ATOM 1174 N N . LEU A 1 144 ? -2.502 2.209 5.622 1.00 98.19 144 LEU A N 1
ATOM 1175 C CA . LEU A 1 144 ? -1.523 3.273 5.756 1.00 98.19 144 LEU A CA 1
ATOM 1176 C C . LEU A 1 144 ? -1.291 3.898 4.390 1.00 98.19 144 LEU A C 1
ATOM 1178 O O . LEU A 1 144 ? -0.838 3.224 3.466 1.00 98.19 144 LEU A O 1
ATOM 1182 N N . ALA A 1 145 ? -1.595 5.185 4.270 1.00 97.62 145 ALA A N 1
ATOM 1183 C CA . ALA A 1 145 ? -1.384 5.945 3.048 1.00 97.62 145 ALA A CA 1
ATOM 1184 C C . ALA A 1 145 ? -0.329 7.019 3.291 1.00 97.62 145 ALA A C 1
ATOM 1186 O O . ALA A 1 145 ? -0.550 7.932 4.086 1.00 97.62 145 ALA A O 1
ATOM 1187 N N . PHE A 1 146 ? 0.809 6.900 2.617 1.00 96.56 146 PHE A N 1
ATOM 1188 C CA . PHE A 1 146 ? 1.894 7.867 2.699 1.00 96.56 146 PHE A CA 1
ATOM 1189 C C . PHE A 1 146 ? 1.967 8.697 1.425 1.00 96.56 146 PHE A C 1
ATOM 1191 O O . PHE A 1 146 ? 1.934 8.145 0.322 1.00 96.56 146 PHE A O 1
ATOM 1198 N N . TYR A 1 147 ? 2.129 10.007 1.581 1.00 95.44 147 TYR A N 1
ATOM 1199 C CA . TYR A 1 147 ? 2.334 10.922 0.468 1.00 95.44 147 TYR A CA 1
ATOM 1200 C C . TYR A 1 147 ? 3.712 11.582 0.553 1.00 95.44 147 TYR A C 1
ATOM 1202 O O . TYR A 1 147 ? 3.943 12.485 1.354 1.00 95.44 147 TYR A O 1
ATOM 1210 N N . GLY A 1 148 ? 4.634 11.156 -0.311 1.00 92.31 148 GLY A N 1
ATOM 1211 C CA . GLY A 1 148 ? 5.996 11.685 -0.389 1.00 92.31 148 GLY A CA 1
ATOM 1212 C C . GLY A 1 148 ? 6.120 13.019 -1.136 1.00 92.31 148 GLY A C 1
ATOM 1213 O O . GLY A 1 148 ? 7.193 13.620 -1.139 1.00 92.31 148 GLY A O 1
ATOM 1214 N N . GLY A 1 149 ? 5.042 13.518 -1.747 1.00 90.31 149 GLY A N 1
ATOM 1215 C CA . GLY A 1 149 ? 5.064 14.777 -2.500 1.00 90.31 149 GLY A CA 1
ATOM 1216 C C . GLY A 1 149 ? 5.335 14.619 -3.997 1.00 90.31 149 GLY A C 1
ATOM 1217 O O . GLY A 1 149 ? 5.734 15.587 -4.644 1.00 90.31 149 GLY A O 1
ATOM 1218 N N . HIS A 1 150 ? 5.153 13.420 -4.556 1.00 89.56 150 HIS A N 1
ATOM 1219 C CA . HIS A 1 150 ? 5.262 13.201 -5.996 1.00 89.56 150 HIS A CA 1
ATOM 1220 C C . HIS A 1 150 ? 3.901 13.203 -6.670 1.00 89.56 150 HIS A C 1
ATOM 1222 O O . HIS A 1 150 ? 3.012 12.461 -6.275 1.00 89.56 150 HIS A O 1
ATOM 1228 N N . GLU A 1 151 ? 3.747 14.033 -7.699 1.00 91.50 151 GLU A N 1
ATOM 1229 C CA . GLU A 1 151 ? 2.447 14.290 -8.324 1.00 91.50 151 GLU A CA 1
ATOM 1230 C C . GLU A 1 151 ? 1.387 14.649 -7.274 1.00 91.50 151 GLU A C 1
ATOM 1232 O O . GLU A 1 151 ? 1.696 15.370 -6.333 1.00 91.50 151 GLU A O 1
ATOM 1237 N N . SER A 1 152 ? 0.136 14.230 -7.444 1.00 92.19 152 SER A N 1
ATOM 1238 C CA . SER A 1 152 ? -0.939 14.531 -6.501 1.00 92.19 152 SER A CA 1
ATOM 1239 C C . SER A 1 152 ? -1.479 13.268 -5.846 1.00 92.19 152 SER A C 1
ATOM 1241 O O . SER A 1 152 ? -1.438 12.173 -6.410 1.00 92.19 152 SER A O 1
ATOM 1243 N N . MET A 1 153 ? -1.996 13.436 -4.634 1.00 95.00 153 MET A N 1
ATOM 1244 C CA . MET A 1 153 ? -2.713 12.414 -3.889 1.00 95.00 153 MET A CA 1
ATOM 1245 C C . MET A 1 153 ? -3.813 13.109 -3.097 1.00 95.00 153 MET A C 1
ATOM 1247 O O . MET A 1 153 ? -3.570 14.106 -2.414 1.00 95.00 153 MET A O 1
ATOM 1251 N N . PHE A 1 154 ? -5.028 12.596 -3.216 1.00 95.75 154 PHE A N 1
ATOM 1252 C CA . PHE A 1 154 ? -6.227 13.155 -2.614 1.00 95.75 154 PHE A CA 1
ATOM 1253 C C . PHE A 1 154 ? -6.956 12.082 -1.825 1.00 95.75 154 PHE A C 1
ATOM 1255 O O . PHE A 1 154 ? -6.850 10.890 -2.125 1.00 95.75 154 PHE A O 1
ATOM 1262 N N . TYR A 1 155 ? -7.744 12.515 -0.851 1.00 95.94 155 TYR A N 1
ATOM 1263 C CA . TYR A 1 155 ? -8.718 11.669 -0.188 1.00 95.94 155 TYR A CA 1
ATOM 1264 C C . TYR A 1 155 ? -10.089 12.329 -0.157 1.00 95.94 155 TYR A C 1
ATOM 1266 O O . TYR A 1 155 ? -10.209 13.552 -0.161 1.00 95.94 155 TYR A O 1
ATOM 1274 N N . CYS A 1 156 ? -11.125 11.505 -0.105 1.00 95.19 156 CYS A N 1
ATOM 1275 C CA . CYS A 1 156 ? -12.477 11.932 0.202 1.00 95.19 156 CYS A CA 1
ATOM 1276 C C . CYS A 1 156 ? -13.070 10.970 1.226 1.00 95.19 156 CYS A C 1
ATOM 1278 O O . CYS A 1 156 ? -12.902 9.755 1.112 1.00 95.19 156 CYS A O 1
ATOM 1280 N N . HIS A 1 157 ? -13.716 11.519 2.247 1.00 93.75 157 HIS A N 1
ATOM 1281 C CA . HIS A 1 157 ? -14.248 10.777 3.382 1.00 93.75 157 HIS A CA 1
ATOM 1282 C C . HIS A 1 157 ? -15.737 11.062 3.522 1.00 93.75 157 HIS A C 1
ATOM 1284 O O . HIS A 1 157 ? -16.162 12.214 3.431 1.00 93.75 157 HIS A O 1
ATOM 1290 N N . TRP A 1 158 ? -16.518 10.012 3.761 1.00 91.19 158 TRP A N 1
ATOM 1291 C CA . TRP A 1 158 ? -17.951 10.115 3.991 1.00 91.19 158 TRP A CA 1
ATOM 1292 C C . TRP A 1 158 ? -18.367 9.262 5.179 1.00 91.19 158 TRP A C 1
ATOM 1294 O O . TRP A 1 158 ? -17.787 8.207 5.449 1.00 91.19 158 TRP A O 1
ATOM 1304 N N . VAL A 1 159 ? -19.429 9.709 5.840 1.00 91.19 159 VAL A N 1
ATOM 1305 C CA . VAL A 1 159 ? -20.133 8.943 6.861 1.00 91.19 159 VAL A CA 1
ATOM 1306 C C . VAL A 1 159 ? -21.583 8.805 6.420 1.00 91.19 159 VAL A C 1
ATOM 1308 O O . VAL A 1 159 ? -22.242 9.804 6.138 1.00 91.19 159 VAL A O 1
ATOM 1311 N N . PHE A 1 160 ? -22.072 7.572 6.349 1.00 87.00 160 PHE A N 1
ATOM 1312 C CA . PHE A 1 160 ? -23.446 7.254 5.974 1.00 87.00 160 PHE A CA 1
ATOM 1313 C C . PHE A 1 160 ? -24.001 6.213 6.944 1.00 87.00 160 PHE A C 1
ATOM 1315 O O . PHE A 1 160 ? -23.386 5.168 7.134 1.00 87.00 160 PHE A O 1
ATOM 1322 N N . GLU A 1 161 ? -25.125 6.520 7.597 1.00 90.94 161 GLU A N 1
ATOM 1323 C CA . GLU A 1 161 ? -25.785 5.631 8.574 1.00 90.94 161 GLU A CA 1
ATOM 1324 C C . GLU A 1 161 ? -24.836 5.082 9.663 1.00 90.94 161 GLU A C 1
ATOM 1326 O O . GLU A 1 161 ? -24.933 3.940 10.101 1.00 90.94 161 GLU A O 1
ATOM 1331 N N . GLY A 1 162 ? -23.875 5.903 10.102 1.00 87.69 162 GLY A N 1
ATOM 1332 C CA . GLY A 1 162 ? -22.878 5.516 11.107 1.00 87.69 162 GLY A CA 1
ATOM 1333 C C . GLY A 1 162 ? -21.718 4.663 10.575 1.00 87.69 162 GLY A C 1
ATOM 1334 O O . GLY A 1 162 ? -20.789 4.374 11.329 1.00 87.69 162 GLY A O 1
ATOM 1335 N N . ALA A 1 163 ? -21.717 4.301 9.290 1.00 90.25 163 ALA A N 1
ATOM 1336 C CA . ALA A 1 163 ? -20.589 3.668 8.617 1.00 90.25 163 ALA A CA 1
ATOM 1337 C C . ALA A 1 163 ? -19.675 4.715 7.969 1.00 90.25 163 ALA A C 1
ATOM 1339 O O . ALA A 1 163 ? -20.134 5.712 7.415 1.00 90.25 163 ALA A O 1
ATOM 1340 N N . SER A 1 164 ? -18.368 4.467 8.022 1.00 94.12 164 SER A N 1
ATOM 1341 C CA . SER A 1 164 ? -17.342 5.345 7.466 1.00 94.12 164 SER A CA 1
ATOM 1342 C C . SER A 1 164 ? -16.760 4.751 6.190 1.00 94.12 164 SER A C 1
ATOM 1344 O O . SER A 1 164 ? -16.443 3.562 6.149 1.00 94.12 164 SER A O 1
ATOM 1346 N N . ALA A 1 165 ? -16.566 5.575 5.165 1.00 93.31 165 ALA A N 1
ATOM 1347 C CA . ALA A 1 165 ? -15.931 5.169 3.919 1.00 93.31 165 ALA A CA 1
ATOM 1348 C C . ALA A 1 165 ? -14.938 6.237 3.449 1.00 93.31 165 ALA A C 1
ATOM 1350 O O . ALA A 1 165 ? -15.255 7.424 3.399 1.00 93.31 165 ALA A O 1
ATOM 1351 N N . LEU A 1 166 ? -13.724 5.800 3.114 1.00 95.06 166 LEU A N 1
ATOM 1352 C CA . LEU A 1 166 ? -12.632 6.654 2.663 1.00 95.06 166 LEU A CA 1
ATOM 1353 C C . LEU A 1 166 ? -12.174 6.198 1.281 1.00 95.06 166 LEU A C 1
ATOM 1355 O O . LEU A 1 166 ? -11.813 5.035 1.101 1.00 95.06 166 LEU A O 1
ATOM 1359 N N . LEU A 1 167 ? -12.125 7.131 0.336 1.00 95.44 167 LEU A N 1
ATOM 1360 C CA . LEU A 1 167 ? -11.411 6.962 -0.922 1.00 95.44 167 LEU A CA 1
ATOM 1361 C C . LEU A 1 167 ? -10.102 7.729 -0.904 1.00 95.44 167 LEU A C 1
ATOM 1363 O O . LEU A 1 167 ? -10.025 8.843 -0.395 1.00 95.44 167 LEU A O 1
ATOM 1367 N N . ILE A 1 168 ? -9.094 7.131 -1.528 1.00 95.62 168 ILE A N 1
ATOM 1368 C CA . ILE A 1 168 ? -7.782 7.718 -1.766 1.00 95.62 168 ILE A CA 1
ATOM 1369 C C . ILE A 1 168 ? -7.464 7.515 -3.243 1.00 95.62 168 ILE A C 1
ATOM 1371 O O . ILE A 1 168 ? -7.626 6.412 -3.764 1.00 95.62 168 ILE A O 1
ATOM 1375 N N . SER A 1 169 ? -7.041 8.573 -3.927 1.00 95.50 169 SER A N 1
ATOM 1376 C CA . SER A 1 169 ? -6.750 8.525 -5.360 1.00 95.50 169 SER A CA 1
ATOM 1377 C C . SER A 1 169 ? -5.694 9.557 -5.742 1.00 95.50 169 SER A C 1
ATOM 1379 O O . SER A 1 169 ? -5.596 10.613 -5.119 1.00 95.50 169 SER A O 1
ATOM 1381 N N . SER A 1 170 ? -4.919 9.282 -6.792 1.00 92.38 170 SER A N 1
ATOM 1382 C CA . SER A 1 170 ? -3.995 10.260 -7.382 1.00 92.38 170 SER A CA 1
ATOM 1383 C C . SER A 1 170 ? -4.724 11.416 -8.078 1.00 92.38 170 SER A C 1
ATOM 1385 O O . SER A 1 170 ? -4.182 12.512 -8.199 1.00 92.38 170 SER A O 1
ATOM 1387 N N . THR A 1 171 ? -5.977 11.197 -8.483 1.00 91.94 171 THR A N 1
ATOM 1388 C CA . THR A 1 171 ? -6.856 12.201 -9.098 1.00 91.94 171 THR A CA 1
ATOM 1389 C C . THR A 1 171 ? -8.270 12.115 -8.518 1.00 91.94 171 THR A C 1
ATOM 1391 O O . THR A 1 171 ? -8.763 10.999 -8.328 1.00 91.94 171 THR A O 1
ATOM 1394 N N . PRO A 1 172 ? -8.975 13.235 -8.282 1.00 91.38 172 PRO A N 1
ATOM 1395 C CA . PRO A 1 172 ? -10.381 13.210 -7.880 1.00 91.38 172 PRO A CA 1
ATOM 1396 C C . PRO A 1 172 ? -11.242 12.433 -8.888 1.00 91.38 172 PRO A C 1
ATOM 1398 O O . PRO A 1 172 ? -11.270 12.775 -10.067 1.00 91.38 172 PRO A O 1
ATOM 1401 N N . LEU A 1 173 ? -11.922 11.373 -8.437 1.00 87.75 173 LEU A N 1
ATOM 1402 C CA . LEU A 1 173 ? -12.703 10.486 -9.320 1.00 87.75 173 LEU A CA 1
ATOM 1403 C C . LEU A 1 173 ? -14.189 10.853 -9.390 1.00 87.75 173 LEU A C 1
ATOM 1405 O O . LEU A 1 173 ? -14.857 10.564 -10.378 1.00 87.75 173 LEU A O 1
ATOM 1409 N N . LEU A 1 174 ? -14.716 11.466 -8.330 1.00 85.44 174 LEU A N 1
ATOM 1410 C CA . LEU A 1 174 ? -16.134 11.788 -8.188 1.00 85.44 174 LEU A CA 1
ATOM 1411 C C . LEU A 1 174 ? -16.310 13.304 -8.152 1.00 85.44 174 LEU A C 1
ATOM 1413 O O . LEU A 1 174 ? -15.807 13.952 -7.234 1.00 85.44 174 LEU A O 1
ATOM 1417 N N . LEU A 1 175 ? -17.043 13.845 -9.129 1.00 70.94 175 LEU A N 1
ATOM 1418 C CA . LEU A 1 175 ? -17.244 15.290 -9.317 1.00 70.94 175 LEU A CA 1
ATOM 1419 C C . LEU A 1 175 ? -17.983 15.964 -8.151 1.00 70.94 175 LEU A C 1
ATOM 1421 O O . LEU A 1 175 ? -17.779 17.143 -7.894 1.00 70.94 175 LEU A O 1
ATOM 1425 N N . THR A 1 176 ? -18.842 15.228 -7.445 1.00 69.06 176 THR A N 1
ATOM 1426 C CA . THR A 1 176 ? -19.688 15.749 -6.356 1.00 69.06 176 THR A CA 1
ATOM 1427 C C . THR A 1 176 ? -19.067 15.596 -4.970 1.00 69.06 176 THR A C 1
ATOM 1429 O O . THR A 1 176 ? -19.649 16.017 -3.974 1.00 69.06 176 THR A O 1
ATOM 1432 N N . SER A 1 177 ? -17.898 14.965 -4.884 1.00 79.06 177 SER A N 1
ATOM 1433 C CA . SER A 1 177 ? -17.226 14.664 -3.623 1.00 79.06 177 SER A CA 1
ATOM 1434 C C . SER A 1 177 ? -16.248 15.772 -3.236 1.00 79.06 177 SER A C 1
ATOM 1436 O O . SER A 1 177 ? -15.534 16.304 -4.084 1.00 79.06 177 SER A O 1
ATOM 1438 N N . GLN A 1 178 ? -16.180 16.104 -1.944 1.00 88.75 178 GLN A N 1
ATOM 1439 C CA . GLN A 1 178 ? -15.182 17.043 -1.427 1.00 88.75 178 GLN A CA 1
ATOM 1440 C C . GLN A 1 178 ? -13.847 16.318 -1.243 1.00 88.75 178 GLN A C 1
ATOM 1442 O O . GLN A 1 178 ? -13.639 15.606 -0.261 1.00 88.75 178 GLN A O 1
ATOM 1447 N N . TRP A 1 179 ? -12.954 16.468 -2.217 1.00 94.94 179 TRP A N 1
ATOM 1448 C CA . TRP A 1 179 ? -11.610 15.902 -2.156 1.00 94.94 179 TRP A CA 1
ATOM 1449 C C . TRP A 1 179 ? -10.656 16.860 -1.446 1.00 94.94 179 TRP A C 1
ATOM 1451 O O . TRP A 1 179 ? -10.546 18.028 -1.818 1.00 94.94 179 TRP A O 1
ATOM 1461 N N . ALA A 1 180 ? -9.932 16.350 -0.457 1.00 94.75 180 ALA A N 1
ATOM 1462 C CA . ALA A 1 180 ? -8.864 17.060 0.227 1.00 94.75 180 ALA A CA 1
ATOM 1463 C C . ALA A 1 180 ? -7.495 16.541 -0.250 1.00 94.75 180 ALA A C 1
ATOM 1465 O O . ALA A 1 180 ? -7.327 15.329 -0.428 1.00 94.75 180 ALA A O 1
ATOM 1466 N N . PRO A 1 181 ? -6.503 17.420 -0.471 1.00 95.00 181 PRO A N 1
ATOM 1467 C CA . PRO A 1 181 ? -5.154 16.994 -0.818 1.00 95.00 181 PRO A CA 1
ATOM 1468 C C . PRO A 1 181 ? -4.429 16.414 0.404 1.00 95.00 181 PRO A C 1
ATOM 1470 O O . PRO A 1 181 ? -4.641 16.857 1.537 1.00 95.00 181 PRO A O 1
ATOM 1473 N N . PHE A 1 182 ? -3.529 15.461 0.168 1.00 94.38 182 PHE A N 1
ATOM 1474 C CA . PHE A 1 182 ? -2.528 15.063 1.160 1.00 94.38 182 PHE A CA 1
ATOM 1475 C C . PHE A 1 182 ? -1.430 16.126 1.289 1.00 94.38 182 PHE A C 1
ATOM 1477 O O . PHE A 1 182 ? -1.127 16.858 0.340 1.00 94.38 182 PHE A O 1
ATOM 1484 N N . ARG A 1 183 ? -0.783 16.177 2.458 1.00 91.81 183 ARG A N 1
ATOM 1485 C CA . ARG A 1 183 ? 0.401 17.021 2.689 1.00 91.81 183 ARG A CA 1
ATOM 1486 C C . ARG A 1 183 ? 1.685 16.205 2.509 1.00 91.81 183 ARG A C 1
ATOM 1488 O O . ARG A 1 183 ? 1.736 15.078 2.994 1.00 91.81 183 ARG A O 1
ATOM 1495 N N . PRO A 1 184 ? 2.722 16.711 1.815 1.00 91.69 184 PRO A N 1
ATOM 1496 C CA . PRO A 1 184 ? 3.974 15.970 1.681 1.00 91.69 184 PRO A CA 1
ATOM 1497 C C . PRO A 1 184 ? 4.543 15.576 3.048 1.00 91.69 184 PRO A C 1
ATOM 1499 O O . PRO A 1 184 ? 4.601 16.404 3.956 1.00 91.69 184 PRO A O 1
ATOM 1502 N N . GLY A 1 185 ? 4.952 14.318 3.184 1.00 91.38 185 GLY A N 1
ATOM 1503 C CA . GLY A 1 185 ? 5.402 13.743 4.447 1.00 91.38 185 GLY A CA 1
ATOM 1504 C C . GLY A 1 185 ? 4.273 13.281 5.367 1.00 91.38 185 GLY A C 1
ATOM 1505 O O . GLY A 1 185 ? 4.551 12.928 6.505 1.00 91.38 185 GLY A O 1
ATOM 1506 N N . GLU A 1 186 ? 3.015 13.284 4.930 1.00 93.19 186 GLU A N 1
ATOM 1507 C CA . GLU A 1 186 ? 1.890 12.771 5.716 1.00 93.19 186 GLU A CA 1
ATOM 1508 C C . GLU A 1 186 ? 1.745 11.253 5.536 1.00 93.19 186 GLU A C 1
ATOM 1510 O O . GLU A 1 186 ? 1.625 10.759 4.413 1.00 93.19 186 GLU A O 1
ATOM 1515 N N . LEU A 1 187 ? 1.706 10.522 6.653 1.00 96.62 187 LEU A N 1
ATOM 1516 C CA . LEU A 1 187 ? 1.248 9.139 6.753 1.00 96.62 187 LEU A CA 1
ATOM 1517 C C . LEU A 1 187 ? -0.124 9.124 7.429 1.00 96.62 187 LEU A C 1
ATOM 1519 O O . LEU A 1 187 ? -0.238 9.309 8.641 1.00 96.62 187 LEU A O 1
ATOM 1523 N N . LYS A 1 188 ? -1.176 8.889 6.650 1.00 96.94 188 LYS A N 1
ATOM 1524 C CA . LYS A 1 188 ? -2.548 8.808 7.149 1.00 96.94 188 LYS A CA 1
ATOM 1525 C C . LYS A 1 188 ? -2.868 7.382 7.584 1.00 96.94 188 LYS A C 1
ATOM 1527 O O . LYS A 1 188 ? -2.592 6.429 6.851 1.00 96.94 188 LYS A O 1
ATOM 1532 N N . ILE A 1 189 ? -3.462 7.254 8.768 1.00 97.62 189 ILE A N 1
ATOM 1533 C CA . ILE A 1 189 ? -3.809 5.972 9.379 1.00 97.62 189 ILE A CA 1
ATOM 1534 C C . ILE A 1 189 ? -5.314 5.773 9.270 1.00 97.62 189 ILE A C 1
ATOM 1536 O O . ILE A 1 189 ? -6.094 6.604 9.735 1.00 97.62 189 ILE A O 1
ATOM 1540 N N . VAL A 1 190 ? -5.727 4.670 8.655 1.00 97.00 190 VAL A N 1
ATOM 1541 C CA . VAL A 1 190 ? -7.128 4.407 8.336 1.00 97.00 190 VAL A CA 1
ATOM 1542 C C . VAL A 1 190 ? -7.515 3.029 8.847 1.00 97.00 190 VAL A C 1
ATOM 1544 O O . VAL A 1 190 ? -6.861 2.032 8.553 1.00 97.00 190 VAL A O 1
ATOM 1547 N N . MET A 1 191 ? -8.612 2.980 9.596 1.00 95.19 191 MET A N 1
ATOM 1548 C CA . MET A 1 191 ? -9.210 1.751 10.115 1.00 95.19 191 MET A CA 1
ATOM 1549 C C . MET A 1 191 ? -10.712 1.817 9.861 1.00 95.19 191 MET A C 1
ATOM 1551 O O . MET A 1 191 ? -11.338 2.834 10.158 1.00 95.19 191 MET A O 1
ATOM 1555 N N . ARG A 1 192 ? -11.301 0.744 9.316 1.00 92.62 192 ARG A N 1
ATOM 1556 C CA . ARG A 1 192 ? -12.755 0.652 9.048 1.00 92.62 192 ARG A CA 1
ATOM 1557 C C . ARG A 1 192 ? -13.313 1.872 8.293 1.00 92.62 192 ARG A C 1
ATOM 1559 O O . ARG A 1 192 ? -14.351 2.417 8.650 1.00 92.62 192 ARG A O 1
ATOM 1566 N N . GLY A 1 193 ? -12.568 2.335 7.288 1.00 92.56 193 GLY A N 1
ATOM 1567 C CA . GLY A 1 193 ? -12.938 3.482 6.458 1.00 92.56 193 GLY A CA 1
ATOM 1568 C C . GLY A 1 193 ? -12.893 4.843 7.160 1.00 92.56 193 GLY A C 1
ATOM 1569 O O . GLY A 1 193 ? -13.321 5.825 6.561 1.00 92.56 193 GLY A O 1
ATOM 1570 N N . ALA A 1 194 ? -12.400 4.930 8.400 1.00 93.94 194 ALA A N 1
ATOM 1571 C CA . ALA A 1 194 ? -12.245 6.172 9.156 1.00 93.94 194 ALA A CA 1
ATOM 1572 C C . ALA A 1 194 ? -10.766 6.508 9.370 1.00 93.94 194 ALA A C 1
ATOM 1574 O O . ALA A 1 194 ? -9.958 5.633 9.699 1.00 93.94 194 ALA A O 1
ATOM 1575 N N . ILE A 1 195 ? -10.426 7.789 9.234 1.00 95.44 195 ILE A N 1
ATOM 1576 C CA . ILE A 1 195 ? -9.099 8.311 9.568 1.00 95.44 195 ILE A CA 1
ATOM 1577 C C . ILE A 1 195 ? -8.962 8.298 11.093 1.00 95.44 195 ILE A C 1
ATOM 1579 O O . ILE A 1 195 ? -9.735 8.952 11.784 1.00 95.44 195 ILE A O 1
ATOM 1583 N N . GLN A 1 196 ? -8.000 7.534 11.608 1.00 95.00 196 GLN A N 1
ATOM 1584 C CA . GLN A 1 196 ? -7.720 7.430 13.047 1.00 95.00 196 GLN A CA 1
ATOM 1585 C C . GLN A 1 196 ? -6.728 8.487 13.539 1.00 95.00 196 GLN A C 1
ATOM 1587 O O . GLN A 1 196 ? -6.600 8.685 14.739 1.00 95.00 196 GLN A O 1
ATOM 1592 N N . GLY A 1 197 ? -6.001 9.103 12.609 1.00 91.94 197 GLY A N 1
ATOM 1593 C CA . GLY A 1 197 ? -4.962 10.089 12.864 1.00 91.94 197 GLY A CA 1
ATOM 1594 C C . GLY A 1 197 ? -3.994 10.151 11.688 1.00 91.94 197 GLY A C 1
ATOM 1595 O O . GLY A 1 197 ? -4.156 9.455 10.669 1.00 91.94 197 GLY A O 1
ATOM 1596 N N . ASN A 1 198 ? -2.971 10.980 11.818 1.00 90.19 198 ASN A N 1
ATOM 1597 C CA . ASN A 1 198 ? -1.849 11.018 10.895 1.00 90.19 198 ASN A CA 1
ATOM 1598 C C . ASN A 1 198 ? -0.527 11.214 11.645 1.00 90.19 198 ASN A C 1
ATOM 1600 O O . ASN A 1 198 ? -0.467 11.754 12.744 1.00 90.19 198 ASN A O 1
ATOM 1604 N N . LEU A 1 199 ? 0.547 10.733 11.031 1.00 88.12 199 LEU A N 1
ATOM 1605 C CA . LEU A 1 199 ? 1.909 11.088 11.399 1.00 88.12 199 LEU A CA 1
ATOM 1606 C C . LEU A 1 199 ? 2.453 11.983 10.295 1.00 88.12 199 LEU A C 1
ATOM 1608 O O . LEU A 1 199 ? 2.239 11.720 9.113 1.00 88.12 199 LEU A O 1
ATOM 1612 N N . TRP A 1 200 ? 3.135 13.057 10.667 1.00 80.06 200 TRP A N 1
ATOM 1613 C CA . TRP A 1 200 ? 3.692 13.996 9.703 1.00 80.06 200 TRP A CA 1
ATOM 1614 C C . TRP A 1 200 ? 4.988 14.615 10.225 1.00 80.06 200 TRP A C 1
ATOM 1616 O O . TRP A 1 200 ? 5.304 14.552 11.416 1.00 80.06 200 TRP A O 1
ATOM 1626 N N . SER A 1 201 ? 5.778 15.187 9.318 1.00 67.62 201 SER A N 1
ATOM 1627 C CA . SER A 1 201 ? 7.018 15.896 9.636 1.00 67.62 201 SER A CA 1
ATOM 1628 C C . SER A 1 201 ? 7.205 17.066 8.669 1.00 67.62 201 SER A C 1
ATOM 1630 O O . SER A 1 201 ? 7.175 16.886 7.455 1.00 67.62 201 SER A O 1
ATOM 1632 N N . THR A 1 202 ? 7.402 18.272 9.212 1.00 54.47 202 THR A N 1
ATOM 1633 C CA . THR A 1 202 ? 7.798 19.490 8.462 1.00 54.47 202 THR A CA 1
ATOM 1634 C C . THR A 1 202 ? 9.306 19.584 8.270 1.00 54.47 202 THR A C 1
ATOM 1636 O O . THR A 1 202 ? 9.793 20.198 7.326 1.00 54.47 202 THR A O 1
ATOM 1639 N N . SER A 1 203 ? 10.042 18.967 9.188 1.00 47.41 203 SER A N 1
ATOM 1640 C CA . SER A 1 203 ? 11.480 18.718 9.197 1.00 47.41 203 SER A CA 1
ATOM 1641 C C . SER A 1 203 ? 11.737 17.550 10.161 1.00 47.41 203 SER A C 1
ATOM 1643 O O . SER A 1 203 ? 10.863 17.223 10.966 1.00 47.41 203 SER A O 1
ATOM 1645 N N . CYS A 1 204 ? 12.883 16.871 10.058 1.00 39.59 204 CYS A N 1
ATOM 1646 C CA . CYS A 1 204 ? 13.099 15.498 10.541 1.00 39.59 204 CYS A CA 1
ATOM 1647 C C . CYS A 1 204 ? 13.100 15.236 12.070 1.00 39.59 204 CYS A C 1
ATOM 1649 O O . CYS A 1 204 ? 13.924 14.472 12.573 1.00 39.59 204 CYS A O 1
ATOM 1651 N N . GLN A 1 205 ? 12.194 15.817 12.844 1.00 36.25 205 GLN A N 1
ATOM 1652 C CA . GLN A 1 205 ? 11.950 15.410 14.226 1.00 36.25 205 GLN A CA 1
ATOM 1653 C C . GLN A 1 205 ? 10.722 14.496 14.324 1.00 36.25 205 GLN A C 1
ATOM 1655 O O . GLN A 1 205 ? 9.896 14.436 13.414 1.00 36.25 205 GLN A O 1
ATOM 1660 N N . ARG A 1 206 ? 10.684 13.673 15.384 1.00 38.94 206 ARG A N 1
ATOM 1661 C CA . ARG A 1 206 ? 9.654 12.646 15.630 1.00 38.94 206 ARG A CA 1
ATOM 1662 C C . ARG A 1 206 ? 8.252 13.258 15.547 1.00 38.94 206 ARG A C 1
ATOM 1664 O O . ARG A 1 206 ? 7.928 14.156 16.318 1.00 38.94 206 ARG A O 1
ATOM 1671 N N . GLY A 1 207 ? 7.444 12.749 14.618 1.00 42.75 207 GLY A N 1
ATOM 1672 C CA . GLY A 1 207 ? 6.040 13.129 14.474 1.00 42.75 207 GLY A CA 1
ATOM 1673 C C . GLY A 1 207 ? 5.259 12.797 15.744 1.00 42.75 207 GLY A C 1
ATOM 1674 O O . GLY A 1 207 ? 5.563 11.816 16.423 1.00 42.75 207 GLY A O 1
ATOM 1675 N N . HIS A 1 208 ? 4.302 13.649 16.093 1.00 45.50 208 HIS A N 1
ATOM 1676 C CA . HIS A 1 208 ? 3.341 13.405 17.165 1.00 45.50 208 HIS A CA 1
ATOM 1677 C C . HIS A 1 208 ? 2.082 12.783 16.546 1.00 45.50 208 HIS A C 1
ATOM 1679 O O . HIS A 1 208 ? 1.749 13.095 15.405 1.00 45.50 208 HIS A O 1
ATOM 1685 N N . LEU A 1 209 ? 1.431 11.870 17.269 1.00 43.66 209 LEU A N 1
ATOM 1686 C CA . LEU A 1 209 ? 0.094 11.393 16.913 1.00 43.66 209 LEU A CA 1
ATOM 1687 C C . LEU A 1 209 ? -0.892 12.515 17.265 1.00 43.66 209 LEU A C 1
ATOM 1689 O O . LEU A 1 209 ? -1.012 12.839 18.448 1.00 43.66 209 LEU A O 1
ATOM 1693 N N . GLU A 1 210 ? -1.539 13.109 16.262 1.00 43.34 210 GLU A N 1
ATOM 1694 C CA . GLU A 1 210 ? -2.717 13.978 16.434 1.00 43.34 210 GLU A CA 1
ATOM 1695 C C . GLU A 1 210 ? -4.012 13.174 16.276 1.00 43.34 210 GLU A C 1
ATOM 1697 O O . GLU A 1 210 ? -4.079 12.321 15.353 1.00 43.34 210 GLU A O 1
#

Radius of gyration: 16.92 Å; chains: 1; bounding box: 48×34×42 Å

Secondary structure (DSSP, 8-state):
----------SS-GGG-HHHHHHHHH-----SS---------SS-SSGGGSSPEEEEETTEEEEEEEEE-----SPPP-SS---SS--HHHHHHHHHHHHHHHHHTTSPPPHHHHHHHHHHHHHHHHHH-S-EEEEEE-SSEEEEEE-SSS--EEEEEEETTEEEEEEESS---TTS--EEPPTTEEEEEETTEEEEEE--SSSSPPP--

Foldseek 3Di:
DDQEDDDDDALDQCVPDPSNVVVVVVDDDDALDDDDDGDDCPDFDSGPLQIDWDWDDALNGIKTKDKFFAAPDDPDDQPDDQDRPTDGPRSVVVSNLRRQVCVVPPRHDDPVVVSLQSSLVVVVVRLVRPLGTWMWIDTRFKIKTAHSPPQWKKKFWDADPNAIAMDIDSDDDDPPTDIDTDDHQWIFIDGRNDTPFIFGDPDPDGGDTD

InterPro domains:
  IPR017932 Glutamine amidotransferase type 2 domain [PS51278] (1-210)
  IPR026869 Gamma-glutamyl-hercynylcysteine sulfoxide hydrolase EgtC-like [PF13230] (7-148)
  IPR029055 Nucleophile aminohydrolases, N-terminal [G3DSA:3.60.20.10] (1-198)
  IPR029055 Nucleophile aminohydrolases, N-terminal [SSF56235] (2-191)

Organism: NCBI:txid412593